Protein AF-A0A6B2LFD8-F1 (afdb_monomer_lite)

pLDDT: mean 78.81, std 11.8, range [39.56, 94.75]

Radius of gyration: 28.46 Å; chains: 1; bounding box: 67×48×78 Å

Structure (mmCIF, N/CA/C/O backbone):
data_AF-A0A6B2LFD8-F1
#
_entry.id   AF-A0A6B2LFD8-F1
#
loop_
_atom_site.group_PDB
_atom_site.id
_atom_site.type_symbol
_atom_site.label_atom_id
_atom_site.label_alt_id
_atom_site.label_comp_id
_atom_site.label_asym_id
_atom_site.label_entity_id
_atom_site.label_seq_id
_atom_site.pdbx_PDB_ins_code
_atom_site.Cartn_x
_atom_site.Cartn_y
_atom_site.Cartn_z
_atom_site.occupancy
_atom_site.B_iso_or_equiv
_atom_site.auth_seq_id
_atom_site.auth_comp_id
_atom_site.auth_asym_id
_atom_site.auth_atom_id
_atom_site.pdbx_PDB_model_num
ATOM 1 N N . MET A 1 1 ? 11.003 10.847 -9.515 1.00 44.34 1 MET A N 1
ATOM 2 C CA . MET A 1 1 ? 11.549 11.511 -10.718 1.00 44.34 1 MET A CA 1
ATOM 3 C C . MET A 1 1 ? 12.826 10.822 -11.175 1.00 44.34 1 MET A C 1
ATOM 5 O O . MET A 1 1 ? 12.691 9.934 -11.993 1.00 44.34 1 MET A O 1
ATOM 9 N N . ILE A 1 2 ? 14.010 11.080 -10.611 1.00 45.84 2 ILE A N 1
ATOM 10 C CA . ILE A 1 2 ? 15.257 10.478 -11.142 1.00 45.84 2 ILE A CA 1
ATOM 11 C C . ILE A 1 2 ? 15.434 8.991 -10.786 1.00 45.84 2 ILE A C 1
ATOM 13 O O . ILE A 1 2 ? 15.850 8.218 -11.634 1.00 45.84 2 ILE A O 1
ATOM 17 N N . ASN A 1 3 ? 15.006 8.554 -9.596 1.00 42.62 3 ASN A N 1
ATOM 18 C CA . ASN A 1 3 ? 15.101 7.137 -9.206 1.00 42.62 3 ASN A CA 1
ATOM 19 C C . ASN A 1 3 ? 14.230 6.212 -10.087 1.00 42.62 3 ASN A C 1
ATOM 21 O O . ASN A 1 3 ? 14.632 5.122 -10.468 1.00 42.62 3 ASN A O 1
ATOM 25 N N . SER A 1 4 ? 13.052 6.702 -10.474 1.00 47.19 4 SER A N 1
ATOM 26 C CA . SER A 1 4 ? 12.133 6.040 -11.404 1.00 47.19 4 SER A CA 1
ATOM 27 C C . SER A 1 4 ? 12.691 5.932 -12.822 1.00 47.19 4 SER A C 1
ATOM 29 O O . SER A 1 4 ? 12.626 4.871 -13.428 1.00 47.19 4 SER A O 1
ATOM 31 N N . VAL A 1 5 ? 13.262 7.029 -13.334 1.00 49.97 5 VAL A N 1
ATOM 32 C CA . VAL A 1 5 ? 13.941 7.057 -14.639 1.00 49.97 5 VAL A CA 1
ATOM 33 C C . VAL A 1 5 ? 15.160 6.135 -14.619 1.00 49.97 5 VAL A C 1
ATOM 35 O O . VAL A 1 5 ? 15.461 5.485 -15.609 1.00 49.97 5 VAL A O 1
ATOM 38 N N . SER A 1 6 ? 15.822 6.001 -13.471 1.00 47.22 6 SER A N 1
ATOM 39 C CA . SER A 1 6 ? 16.992 5.142 -13.349 1.00 47.22 6 SER A CA 1
ATOM 40 C C . SER A 1 6 ? 16.698 3.653 -13.229 1.00 47.22 6 SER A C 1
ATOM 42 O O . SER A 1 6 ? 17.447 2.866 -13.797 1.00 47.22 6 SER A O 1
ATOM 44 N N . ASN A 1 7 ? 15.615 3.255 -12.555 1.00 49.66 7 ASN A N 1
ATOM 45 C CA . ASN A 1 7 ? 15.128 1.870 -12.606 1.00 49.66 7 ASN A CA 1
ATOM 46 C C . ASN A 1 7 ? 14.714 1.458 -14.028 1.00 49.66 7 ASN A C 1
ATOM 48 O O . ASN A 1 7 ? 14.684 0.275 -14.337 1.00 49.66 7 ASN A O 1
ATOM 52 N N . LEU A 1 8 ? 14.438 2.437 -14.893 1.00 57.78 8 LEU A N 1
ATOM 53 C CA . LEU A 1 8 ? 14.142 2.248 -16.311 1.00 57.78 8 LEU A CA 1
ATOM 54 C C . LEU A 1 8 ? 15.370 2.240 -17.223 1.00 57.78 8 LEU A C 1
ATOM 56 O O . LEU A 1 8 ? 15.345 1.608 -18.274 1.00 57.78 8 LEU A O 1
ATOM 60 N N . LEU A 1 9 ? 16.447 2.920 -16.829 1.00 53.69 9 LEU A N 1
ATOM 61 C CA . LEU A 1 9 ? 17.720 2.913 -17.555 1.00 53.69 9 LEU A CA 1
ATOM 62 C C . L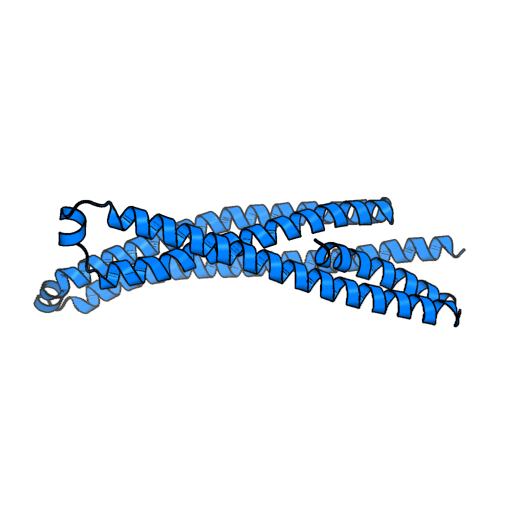EU A 1 9 ? 18.584 1.695 -17.201 1.00 53.69 9 LEU A C 1
ATOM 64 O O . LEU A 1 9 ? 19.347 1.233 -18.044 1.00 53.69 9 LEU A O 1
ATOM 68 N N . LEU A 1 10 ? 18.438 1.156 -15.987 1.00 61.44 10 LEU A N 1
ATOM 69 C CA . LEU A 1 10 ? 19.133 -0.041 -15.502 1.00 61.44 10 LEU A CA 1
ATOM 70 C C . LEU A 1 10 ? 19.054 -1.234 -16.479 1.00 61.44 10 LEU A C 1
ATOM 72 O O . LEU A 1 10 ? 20.113 -1.765 -16.810 1.00 61.44 10 LEU A O 1
ATOM 76 N N . PRO A 1 11 ? 17.876 -1.605 -17.019 1.00 62.94 11 PRO A N 1
ATOM 77 C CA . PRO A 1 11 ? 17.753 -2.689 -17.994 1.00 62.94 11 PRO A CA 1
ATOM 78 C C . PRO A 1 11 ? 18.476 -2.414 -19.318 1.00 62.94 11 PRO A C 1
ATOM 80 O O . PRO A 1 11 ? 19.094 -3.313 -19.878 1.00 62.94 11 PRO A O 1
ATOM 83 N N . ASN A 1 12 ? 18.446 -1.172 -19.814 1.00 61.09 12 ASN A N 1
ATOM 84 C CA . ASN A 1 12 ? 19.076 -0.831 -21.093 1.00 61.09 12 ASN A CA 1
ATOM 85 C C . ASN A 1 12 ? 20.609 -0.849 -20.984 1.00 61.09 12 ASN A C 1
ATOM 87 O O . ASN A 1 12 ? 21.299 -1.378 -21.848 1.00 61.09 12 ASN A O 1
ATOM 91 N N . TYR A 1 13 ? 21.150 -0.341 -19.875 1.00 59.75 13 TYR A N 1
ATOM 92 C CA . TYR A 1 13 ? 22.586 -0.424 -19.614 1.00 59.75 13 TYR A CA 1
ATOM 93 C C . TYR A 1 13 ? 23.048 -1.849 -19.302 1.00 59.75 13 TYR A C 1
ATOM 95 O O . TYR A 1 13 ? 24.141 -2.223 -19.713 1.00 59.75 13 TYR A O 1
ATOM 103 N N . GLN A 1 14 ? 22.227 -2.664 -18.631 1.00 58.28 14 GLN A N 1
ATOM 104 C CA . GLN A 1 14 ? 22.499 -4.097 -18.488 1.00 58.28 14 GLN A CA 1
ATOM 105 C C . GLN A 1 14 ? 22.548 -4.796 -19.851 1.00 58.28 14 GLN A C 1
ATOM 107 O O . GLN A 1 14 ? 23.437 -5.616 -20.050 1.00 58.28 14 GLN A O 1
ATOM 112 N N . GLY A 1 15 ? 21.667 -4.428 -20.790 1.00 57.28 15 GLY A N 1
ATOM 113 C CA . GLY A 1 15 ? 21.685 -4.920 -22.171 1.00 57.28 15 GLY A CA 1
ATOM 114 C C . GLY A 1 15 ? 22.969 -4.559 -22.922 1.00 57.28 15 GLY A C 1
ATOM 115 O O . GLY A 1 15 ? 23.626 -5.444 -23.456 1.00 57.28 15 GLY A O 1
ATOM 116 N N . VAL A 1 16 ? 23.394 -3.291 -22.872 1.00 62.25 16 VAL A N 1
ATOM 117 C CA . VAL A 1 16 ? 24.643 -2.832 -23.517 1.00 62.25 16 VAL A CA 1
ATOM 118 C C . VAL A 1 16 ? 25.884 -3.490 -22.901 1.00 62.25 16 VAL A C 1
ATOM 120 O O . VAL A 1 16 ? 26.802 -3.867 -23.621 1.00 62.25 16 VAL A O 1
ATOM 123 N N . ILE A 1 17 ? 25.910 -3.685 -21.577 1.00 59.28 17 ILE A N 1
ATOM 124 C CA . ILE A 1 17 ? 27.004 -4.404 -20.904 1.00 59.28 17 ILE A CA 1
ATOM 125 C C . ILE A 1 17 ? 27.010 -5.886 -21.309 1.00 59.28 17 ILE A C 1
ATOM 127 O O . ILE A 1 17 ? 28.085 -6.463 -21.460 1.00 59.28 17 ILE A O 1
ATOM 131 N N . LEU A 1 18 ? 25.838 -6.505 -21.498 1.00 60.84 18 LEU A N 1
ATOM 132 C CA . LEU A 1 18 ? 25.735 -7.885 -21.976 1.00 60.84 18 LEU A CA 1
ATOM 133 C C . LEU A 1 18 ? 26.265 -8.019 -23.410 1.00 60.84 18 LEU A C 1
ATOM 135 O O . LEU A 1 18 ? 27.067 -8.914 -23.671 1.00 60.84 18 LEU A O 1
ATOM 139 N N . ASP A 1 19 ? 25.877 -7.108 -24.304 1.00 61.03 19 ASP A N 1
ATOM 140 C CA . ASP A 1 19 ? 26.354 -7.076 -25.692 1.00 61.03 19 ASP A CA 1
ATOM 141 C C . ASP A 1 19 ? 27.869 -6.857 -25.769 1.00 61.03 19 ASP A C 1
ATOM 143 O O . ASP A 1 19 ? 28.550 -7.503 -26.566 1.00 61.03 19 ASP A O 1
ATOM 147 N N . ASP A 1 20 ? 28.438 -6.017 -24.900 1.00 58.06 20 ASP A N 1
ATOM 148 C CA . ASP A 1 20 ? 29.884 -5.766 -24.888 1.00 58.06 20 ASP A CA 1
ATOM 149 C C . ASP A 1 20 ? 30.689 -6.933 -24.270 1.00 58.06 20 ASP A C 1
ATOM 151 O O . ASP A 1 20 ? 31.841 -7.184 -24.638 1.00 58.06 20 ASP A O 1
ATOM 155 N N . VAL A 1 21 ? 30.067 -7.728 -23.388 1.00 57.38 21 VAL A N 1
ATOM 156 C CA . VAL A 1 21 ? 30.610 -9.021 -22.922 1.00 57.38 21 VAL A CA 1
ATOM 157 C C . VAL A 1 21 ? 30.575 -10.069 -24.039 1.00 57.38 21 VAL A C 1
ATOM 159 O O . VAL A 1 21 ? 31.528 -10.842 -24.178 1.00 57.38 21 VAL A O 1
ATOM 162 N N . ILE A 1 22 ? 29.522 -10.078 -24.861 1.00 58.81 22 ILE A N 1
ATOM 163 C CA . ILE A 1 22 ? 29.388 -10.964 -26.028 1.00 58.81 22 ILE A CA 1
ATOM 164 C C . ILE A 1 22 ? 30.382 -10.562 -27.140 1.00 58.81 22 ILE A C 1
ATOM 166 O O . ILE A 1 22 ? 30.958 -11.440 -27.785 1.00 58.81 22 ILE A O 1
ATOM 170 N N . SER A 1 23 ? 30.676 -9.264 -27.308 1.00 59.00 23 SER A N 1
ATOM 171 C CA . SER A 1 23 ? 31.588 -8.723 -28.339 1.00 59.00 23 SER A CA 1
ATOM 172 C C . SER A 1 23 ? 33.091 -8.918 -28.051 1.00 59.00 23 SER A C 1
ATOM 174 O O . SER A 1 23 ? 33.927 -8.713 -28.936 1.00 59.00 23 SER A O 1
ATOM 176 N N . LYS A 1 24 ? 33.465 -9.354 -26.834 1.00 55.97 24 LYS A N 1
ATOM 177 C CA . LYS A 1 24 ? 34.859 -9.618 -26.403 1.00 55.97 24 LYS A CA 1
ATOM 178 C C . LYS A 1 24 ? 35.813 -8.405 -26.496 1.00 55.97 24 LYS A C 1
ATOM 180 O O . LYS A 1 24 ? 37.030 -8.588 -26.595 1.00 55.97 24 LYS A O 1
ATOM 185 N N . ASN A 1 25 ? 35.317 -7.168 -26.403 1.00 56.22 25 ASN A N 1
ATOM 186 C CA . ASN A 1 25 ? 36.147 -5.958 -26.486 1.00 56.22 25 ASN A CA 1
ATOM 187 C C . ASN A 1 25 ? 36.538 -5.400 -25.093 1.00 56.22 25 ASN A C 1
ATOM 189 O O . ASN A 1 25 ? 35.739 -4.803 -24.380 1.00 56.22 25 ASN A O 1
ATOM 193 N N . SER A 1 26 ? 37.801 -5.567 -24.674 1.00 57.75 26 SER A N 1
ATOM 194 C CA . SER A 1 26 ? 38.248 -5.249 -23.296 1.00 57.75 26 SER A CA 1
ATOM 195 C C . SER A 1 26 ? 38.352 -3.751 -22.951 1.00 57.75 26 SER A C 1
ATOM 197 O O . SER A 1 26 ? 38.480 -3.404 -21.772 1.00 57.75 26 SER A O 1
ATOM 199 N N . SER A 1 27 ? 38.346 -2.854 -23.943 1.00 61.56 27 SER A N 1
ATOM 200 C CA . SER A 1 27 ? 38.460 -1.399 -23.735 1.00 61.56 27 SER A CA 1
ATOM 201 C C . SER A 1 27 ? 37.103 -0.685 -23.654 1.00 61.56 27 SER A C 1
ATOM 203 O O . SER A 1 27 ? 37.002 0.303 -22.925 1.00 61.56 27 SER A O 1
ATOM 205 N N . GLY A 1 28 ? 36.066 -1.203 -24.329 1.00 63.62 28 GLY A N 1
ATOM 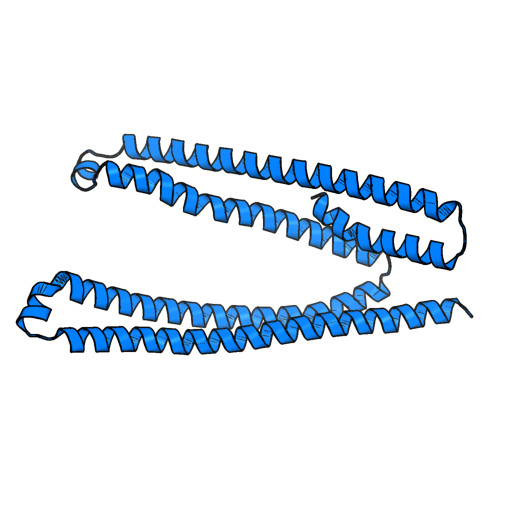206 C CA . GLY A 1 28 ? 34.673 -0.738 -24.222 1.00 63.62 28 GLY A CA 1
ATOM 207 C C . GLY A 1 28 ? 34.081 -1.041 -22.847 1.00 63.62 28 GLY A C 1
ATOM 208 O O . GLY A 1 28 ? 33.684 -0.127 -22.124 1.00 63.62 28 GLY A O 1
ATOM 209 N N . PHE A 1 29 ? 34.241 -2.286 -22.402 1.00 64.06 29 PHE A N 1
ATOM 210 C CA . PHE A 1 29 ? 33.687 -2.792 -21.148 1.00 64.06 29 PHE A CA 1
ATOM 211 C C . PHE A 1 29 ? 34.083 -1.967 -19.913 1.00 64.06 29 PHE A C 1
ATOM 213 O O . PHE A 1 29 ? 33.255 -1.646 -19.061 1.00 64.06 29 PHE A O 1
ATOM 220 N N . LYS A 1 30 ? 35.361 -1.565 -19.813 1.00 68.75 30 LYS A N 1
ATOM 221 C CA . LYS A 1 30 ? 35.846 -0.745 -18.686 1.00 68.75 30 LYS A CA 1
ATOM 222 C C . LYS A 1 30 ? 35.259 0.666 -18.694 1.00 68.75 30 LYS A C 1
ATOM 224 O O . LYS A 1 30 ? 35.019 1.215 -17.621 1.00 68.75 30 LYS A O 1
ATOM 229 N N . ARG A 1 31 ? 35.047 1.257 -19.875 1.00 70.38 31 ARG A N 1
ATOM 230 C CA . ARG A 1 31 ? 34.443 2.588 -20.026 1.00 70.38 31 ARG A CA 1
ATOM 231 C C . ARG A 1 31 ? 32.957 2.542 -19.683 1.00 70.38 31 ARG A C 1
ATOM 233 O O . ARG A 1 31 ? 32.486 3.410 -18.952 1.00 70.38 31 ARG A O 1
ATOM 240 N N . ASP A 1 32 ? 32.261 1.508 -20.133 1.00 67.38 32 ASP A N 1
ATOM 241 C CA . ASP A 1 32 ? 30.817 1.378 -19.950 1.00 67.38 32 ASP A CA 1
ATOM 242 C C . ASP A 1 32 ? 30.458 1.047 -18.495 1.00 67.38 32 ASP A C 1
ATOM 244 O O . ASP A 1 32 ? 29.525 1.631 -17.943 1.00 67.38 32 ASP A O 1
ATOM 248 N N . ILE A 1 33 ? 31.283 0.252 -17.799 1.00 70.94 33 ILE A N 1
ATOM 249 C CA . ILE A 1 33 ? 31.176 0.067 -16.341 1.00 70.94 33 ILE A CA 1
ATOM 250 C C . ILE A 1 33 ? 31.418 1.376 -15.579 1.00 70.94 33 ILE A C 1
ATOM 252 O O . ILE A 1 33 ? 30.701 1.673 -14.624 1.00 70.94 33 ILE A O 1
ATOM 256 N N . LEU A 1 34 ? 32.407 2.181 -15.980 1.00 73.75 34 LEU A N 1
ATOM 257 C CA . LEU A 1 34 ? 32.692 3.468 -15.332 1.00 73.75 34 LEU A CA 1
ATOM 258 C C . LEU A 1 34 ? 31.529 4.456 -15.493 1.00 73.75 34 LEU A C 1
ATOM 260 O O . LEU A 1 34 ? 31.160 5.135 -14.532 1.00 73.75 34 LEU A O 1
ATOM 264 N N . ILE A 1 35 ? 30.913 4.493 -16.678 1.00 74.19 35 ILE A N 1
ATOM 265 C CA . ILE A 1 35 ? 29.703 5.280 -16.945 1.00 74.19 35 ILE A CA 1
ATOM 266 C C . ILE A 1 35 ? 28.531 4.757 -16.106 1.00 74.19 35 ILE A C 1
ATOM 268 O O . ILE A 1 35 ? 27.816 5.555 -15.502 1.00 74.19 35 ILE A O 1
ATOM 272 N N . PHE A 1 36 ? 28.365 3.438 -15.997 1.00 68.75 36 PHE A N 1
ATOM 273 C CA . PHE A 1 36 ? 27.301 2.819 -15.205 1.00 68.75 36 PHE A CA 1
ATOM 274 C C . PHE A 1 36 ? 27.421 3.119 -13.706 1.00 68.75 36 PHE A C 1
ATOM 276 O O . PHE A 1 36 ? 26.428 3.454 -13.054 1.00 68.75 36 PHE A O 1
ATOM 283 N N . ILE A 1 37 ? 28.636 3.065 -13.155 1.00 75.69 37 ILE A N 1
ATOM 284 C CA . ILE A 1 37 ? 28.908 3.443 -11.761 1.00 75.69 37 ILE A CA 1
ATOM 285 C C . ILE A 1 37 ? 28.617 4.935 -11.556 1.00 75.69 37 ILE A C 1
ATOM 287 O O . ILE A 1 37 ? 27.923 5.294 -10.605 1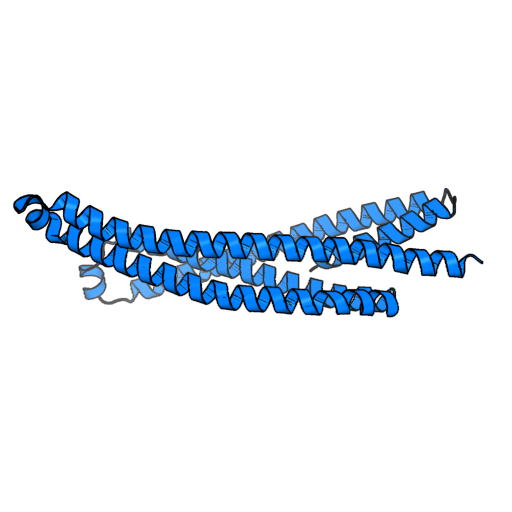.00 75.69 37 ILE A O 1
ATOM 291 N N . GLY A 1 38 ? 29.085 5.803 -12.461 1.00 76.44 38 GLY A N 1
ATOM 292 C CA . GLY A 1 38 ? 28.825 7.245 -12.395 1.00 76.44 38 GLY A CA 1
ATOM 293 C C . GLY A 1 38 ? 27.332 7.583 -12.442 1.00 76.44 38 GLY A C 1
ATOM 294 O O . GLY A 1 38 ? 26.846 8.375 -11.632 1.00 76.44 38 GLY A O 1
ATOM 295 N N . LEU A 1 39 ? 26.585 6.926 -13.331 1.00 71.12 39 LEU A N 1
ATOM 296 C CA . LEU A 1 39 ? 25.135 7.064 -13.445 1.00 71.12 39 LEU A CA 1
ATOM 297 C C . LEU A 1 39 ? 24.426 6.571 -12.174 1.00 71.12 39 LEU A C 1
ATOM 299 O O . LEU A 1 39 ? 23.573 7.273 -11.639 1.00 71.12 39 LEU A O 1
ATOM 303 N N . SER A 1 40 ? 24.819 5.408 -11.647 1.00 65.88 40 SER A N 1
ATOM 304 C CA . SER A 1 40 ? 24.241 4.823 -10.427 1.00 65.88 40 SER A CA 1
ATOM 305 C C . SER A 1 40 ? 24.431 5.729 -9.207 1.00 65.88 40 SER A C 1
ATOM 307 O O . SER A 1 40 ? 23.500 5.942 -8.428 1.00 65.88 40 SER A O 1
ATOM 309 N N . VAL A 1 41 ? 25.617 6.327 -9.063 1.00 75.81 41 VAL A N 1
ATOM 310 C CA . VAL A 1 41 ? 25.910 7.290 -7.990 1.00 75.81 41 VAL A CA 1
ATOM 311 C C . VAL A 1 41 ? 25.095 8.571 -8.164 1.00 75.81 41 VAL A C 1
ATOM 313 O O . VAL A 1 41 ? 24.490 9.045 -7.200 1.00 75.81 41 VAL A O 1
ATOM 316 N N . ALA A 1 42 ? 25.020 9.116 -9.382 1.00 72.19 42 ALA A N 1
ATOM 317 C CA . ALA A 1 42 ? 24.205 10.296 -9.666 1.00 72.19 42 ALA A CA 1
ATOM 318 C C . ALA A 1 42 ? 22.733 10.043 -9.311 1.00 72.19 42 ALA A C 1
ATOM 320 O O . ALA A 1 42 ? 22.085 10.861 -8.659 1.00 72.19 42 ALA A O 1
ATOM 321 N N . VAL A 1 43 ? 22.215 8.874 -9.661 1.00 68.00 43 VAL A N 1
ATOM 322 C CA . VAL A 1 43 ? 20.837 8.473 -9.376 1.00 68.00 43 VAL A CA 1
ATOM 323 C C . VAL A 1 43 ? 20.590 8.348 -7.884 1.00 68.00 43 VAL A C 1
ATOM 325 O O . VAL A 1 43 ? 19.579 8.863 -7.402 1.00 68.00 43 VAL A O 1
ATOM 328 N N . GLY A 1 44 ? 21.503 7.712 -7.148 1.00 67.94 44 GLY A N 1
ATOM 329 C CA . GLY A 1 44 ? 21.424 7.625 -5.691 1.00 67.94 44 GLY A CA 1
ATOM 330 C C . GLY A 1 44 ? 21.371 9.011 -5.046 1.00 67.94 44 GLY A C 1
ATOM 331 O O . GLY A 1 44 ? 20.503 9.277 -4.211 1.00 67.94 44 GLY A O 1
ATOM 332 N N . LEU A 1 45 ? 22.222 9.934 -5.502 1.00 74.12 45 LEU A N 1
ATOM 333 C CA . LEU A 1 45 ? 22.266 11.317 -5.018 1.00 74.12 45 LEU A CA 1
ATOM 334 C C . LEU A 1 45 ? 20.973 12.079 -5.319 1.00 74.12 45 LEU A C 1
ATOM 336 O O . LEU A 1 45 ? 20.345 12.628 -4.414 1.00 74.12 45 LEU A O 1
ATOM 340 N N . PHE A 1 46 ? 20.524 12.080 -6.571 1.00 72.81 46 PHE A N 1
ATOM 341 C CA . PHE A 1 46 ? 19.288 12.754 -6.968 1.00 72.81 46 PHE A CA 1
ATOM 342 C C . PHE A 1 46 ? 18.041 12.120 -6.335 1.00 72.81 46 PHE A C 1
ATOM 344 O O . PHE A 1 46 ? 17.086 12.820 -5.983 1.00 72.81 46 PHE A O 1
ATOM 351 N N . GLY A 1 47 ? 18.036 10.798 -6.162 1.00 69.75 47 GLY A N 1
ATOM 352 C CA . GLY A 1 47 ? 17.008 10.059 -5.436 1.00 69.75 47 GLY A CA 1
ATOM 353 C C . GLY A 1 47 ? 16.934 10.481 -3.970 1.00 69.75 47 GLY A C 1
ATOM 354 O O . GLY A 1 47 ? 15.835 10.742 -3.469 1.00 69.75 47 GLY A O 1
ATOM 355 N N . GLY A 1 48 ? 18.092 10.619 -3.321 1.00 71.19 48 GLY A N 1
ATOM 356 C CA . GLY A 1 48 ? 18.235 11.136 -1.962 1.00 71.19 48 GLY A CA 1
ATOM 357 C C . GLY A 1 48 ? 17.736 12.574 -1.830 1.00 71.19 48 GLY A C 1
ATOM 358 O O . GLY A 1 48 ? 16.853 12.839 -1.016 1.00 71.19 48 GLY A O 1
ATOM 359 N N . ILE A 1 49 ? 18.208 13.485 -2.688 1.00 75.12 49 ILE A N 1
ATOM 360 C CA . ILE A 1 49 ? 17.792 14.900 -2.702 1.00 75.12 49 ILE A CA 1
ATOM 361 C C . ILE A 1 49 ? 16.276 15.022 -2.880 1.00 75.12 49 ILE A C 1
ATOM 363 O O . ILE A 1 49 ? 15.621 15.777 -2.163 1.00 75.12 49 ILE A O 1
ATOM 367 N N . ARG A 1 50 ? 15.684 14.230 -3.780 1.00 70.12 50 ARG A N 1
ATOM 368 C CA . ARG A 1 50 ? 14.228 14.185 -3.959 1.00 70.12 50 ARG A CA 1
ATOM 369 C C . ARG A 1 50 ? 13.518 13.766 -2.675 1.00 70.12 50 ARG A C 1
ATOM 371 O O . ARG A 1 50 ? 12.576 14.439 -2.264 1.00 70.12 50 ARG A O 1
ATOM 378 N N . ASN A 1 51 ? 13.933 12.657 -2.061 1.00 71.50 51 ASN A N 1
ATOM 379 C CA . ASN A 1 51 ? 13.316 12.172 -0.825 1.00 71.50 51 ASN A CA 1
ATOM 380 C C . ASN A 1 51 ? 13.406 13.217 0.293 1.00 71.50 51 ASN A C 1
ATOM 382 O O . ASN A 1 51 ? 12.432 13.407 1.021 1.00 71.50 51 ASN A O 1
ATOM 386 N N . LEU A 1 52 ? 14.525 13.940 0.379 1.00 74.50 52 LEU A N 1
ATOM 387 C CA . LEU A 1 52 ? 14.705 15.048 1.313 1.00 74.50 52 LEU A CA 1
ATOM 388 C C . LEU A 1 52 ? 13.755 16.212 1.011 1.00 74.50 52 LEU A C 1
ATOM 390 O O . LEU A 1 52 ? 13.059 16.666 1.916 1.00 74.50 52 LEU A O 1
ATOM 394 N N . CYS A 1 53 ? 13.657 16.662 -0.243 1.00 76.12 53 CYS A N 1
ATOM 395 C CA . CYS A 1 53 ? 12.740 17.737 -0.635 1.00 76.12 53 CYS A CA 1
ATOM 396 C C . CYS A 1 53 ? 11.276 17.395 -0.334 1.00 76.12 53 CYS A C 1
ATOM 398 O O . CYS A 1 53 ? 10.562 18.231 0.218 1.00 76.12 53 CYS A O 1
ATOM 400 N N . PHE A 1 54 ? 10.830 16.175 -0.647 1.00 72.56 54 PHE A N 1
ATOM 401 C CA . PHE A 1 54 ? 9.461 15.740 -0.349 1.00 72.56 54 PHE A CA 1
ATOM 402 C C . PHE A 1 54 ? 9.206 15.608 1.154 1.00 72.56 54 PHE A C 1
ATOM 404 O O . PHE A 1 54 ? 8.133 15.995 1.615 1.00 72.56 54 PHE A O 1
ATOM 411 N N . ASN A 1 55 ? 10.183 15.122 1.926 1.00 75.19 55 ASN A N 1
ATOM 412 C CA . ASN A 1 55 ? 10.086 15.094 3.386 1.00 75.19 55 ASN A CA 1
ATOM 413 C C . ASN A 1 55 ? 9.987 16.507 3.972 1.00 75.19 55 ASN A C 1
ATOM 415 O O . ASN A 1 55 ? 9.123 16.766 4.807 1.00 75.19 55 ASN A O 1
ATOM 419 N N . LEU A 1 56 ? 10.817 17.445 3.506 1.00 79.50 56 LEU A N 1
ATOM 420 C CA . LEU A 1 56 ? 10.748 18.843 3.939 1.00 79.50 56 LEU A CA 1
ATOM 421 C C . LEU A 1 56 ? 9.413 19.497 3.571 1.00 79.50 56 LEU A C 1
ATOM 423 O O . LEU A 1 56 ? 8.840 20.213 4.391 1.00 79.50 56 LEU A O 1
ATOM 427 N N . ALA A 1 57 ? 8.927 19.273 2.349 1.00 78.44 57 ALA A N 1
ATOM 428 C CA . ALA A 1 57 ? 7.662 19.830 1.885 1.00 78.44 57 ALA A CA 1
ATOM 429 C C . ALA A 1 57 ? 6.491 19.354 2.752 1.00 78.44 57 ALA A C 1
ATOM 431 O O . ALA A 1 57 ? 5.655 20.167 3.145 1.00 78.44 57 ALA A O 1
ATOM 432 N N . GLY A 1 58 ? 6.461 18.074 3.119 1.00 73.75 58 GLY A N 1
ATOM 433 C CA . GLY A 1 58 ? 5.405 17.576 3.989 1.00 73.75 58 GLY A CA 1
ATOM 434 C C . GLY A 1 58 ? 5.519 18.022 5.432 1.00 73.75 58 GLY A C 1
ATOM 435 O O . GLY A 1 58 ? 4.513 18.435 5.991 1.00 73.75 58 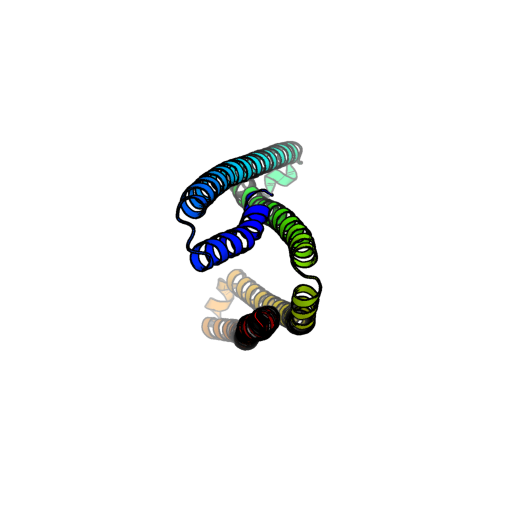GLY A O 1
ATOM 436 N N . ARG A 1 59 ? 6.729 18.104 6.000 1.00 78.44 59 ARG A N 1
ATOM 437 C CA . ARG A 1 59 ? 6.918 18.721 7.327 1.00 78.44 59 ARG A CA 1
ATOM 438 C C . ARG A 1 59 ? 6.437 20.174 7.358 1.00 78.44 59 ARG A C 1
ATOM 440 O O . ARG A 1 59 ? 5.856 20.623 8.343 1.00 78.44 59 ARG A O 1
ATOM 447 N N . ARG A 1 60 ? 6.635 20.930 6.270 1.00 81.62 60 ARG A N 1
ATOM 448 C CA . ARG A 1 60 ? 6.075 22.289 6.138 1.00 81.62 60 ARG A CA 1
ATOM 449 C C . ARG A 1 60 ? 4.550 22.278 6.078 1.00 81.62 60 ARG A C 1
ATOM 451 O O . ARG A 1 60 ? 3.921 23.131 6.698 1.00 81.62 60 ARG A O 1
ATOM 458 N N . MET A 1 61 ? 3.970 21.339 5.338 1.00 78.62 61 MET A N 1
ATOM 459 C CA . MET A 1 61 ? 2.522 21.198 5.206 1.00 78.62 61 MET A CA 1
ATOM 460 C C . MET A 1 61 ? 1.875 20.809 6.542 1.00 78.62 61 MET A C 1
ATOM 462 O O . MET A 1 61 ? 0.895 21.431 6.945 1.00 78.62 61 MET A O 1
ATOM 466 N N . GLU A 1 62 ? 2.487 19.879 7.275 1.00 79.12 62 GLU A N 1
ATOM 467 C CA . GLU A 1 62 ? 2.101 19.484 8.631 1.00 79.12 62 GLU A CA 1
ATOM 468 C C . GLU A 1 62 ? 2.094 20.679 9.586 1.00 79.12 62 GLU A C 1
ATOM 470 O O . GLU A 1 62 ? 1.081 20.971 10.224 1.00 79.12 62 GLU A O 1
ATOM 475 N N . ASN A 1 63 ? 3.184 21.450 9.608 1.00 81.75 63 ASN A N 1
ATOM 476 C CA . ASN A 1 63 ? 3.278 22.628 10.464 1.00 81.75 63 ASN A CA 1
ATOM 477 C C . ASN A 1 63 ? 2.243 23.710 10.095 1.00 81.75 63 ASN A C 1
ATOM 479 O O . ASN A 1 63 ? 1.650 24.346 10.971 1.00 81.75 63 ASN A O 1
ATOM 483 N N . ALA A 1 64 ? 1.981 23.909 8.799 1.00 84.62 64 ALA A N 1
ATOM 484 C CA . ALA A 1 64 ? 0.983 24.867 8.328 1.00 84.62 64 ALA A CA 1
ATOM 485 C C . ALA A 1 64 ? -0.442 24.480 8.755 1.00 84.62 64 ALA A C 1
ATOM 487 O O . ALA A 1 64 ? -1.212 25.348 9.174 1.00 84.62 64 ALA A O 1
ATOM 488 N N . VAL A 1 65 ? -0.792 23.191 8.682 1.00 84.06 65 VAL A N 1
ATOM 489 C CA . VAL A 1 65 ? -2.096 22.691 9.142 1.00 84.06 65 VAL A CA 1
ATOM 490 C C . VAL A 1 65 ? -2.210 22.805 10.659 1.00 84.06 65 VAL A C 1
ATOM 492 O O . VAL A 1 65 ? -3.199 23.357 11.137 1.00 84.06 65 VAL A O 1
ATOM 495 N N . ARG A 1 66 ? -1.181 22.395 11.415 1.00 84.12 66 ARG A N 1
ATOM 496 C CA . ARG A 1 66 ? -1.163 22.503 12.884 1.00 84.12 66 ARG A CA 1
ATOM 497 C C . ARG A 1 66 ? -1.355 23.944 13.356 1.00 84.12 66 ARG A C 1
ATOM 499 O O . ARG A 1 66 ? -2.152 24.200 14.254 1.00 84.12 66 ARG A O 1
ATOM 506 N N . THR A 1 67 ? -0.687 24.896 12.706 1.00 85.81 67 THR A N 1
ATOM 507 C CA . THR A 1 67 ? -0.797 26.326 13.040 1.00 85.81 67 THR A CA 1
ATOM 508 C C . THR A 1 67 ? -2.188 26.883 12.721 1.00 85.81 67 THR A C 1
ATOM 510 O O . THR A 1 67 ? -2.752 27.635 13.518 1.00 85.81 67 THR A O 1
ATOM 513 N N . LYS A 1 68 ? -2.779 26.506 11.577 1.00 87.12 68 LYS A N 1
ATOM 514 C CA . LYS A 1 68 ? -4.148 26.915 11.218 1.00 87.12 68 LYS A CA 1
ATOM 515 C C . LYS A 1 68 ? -5.193 26.319 12.160 1.00 87.12 68 LYS A C 1
ATOM 517 O O . LYS A 1 68 ? -6.081 27.049 12.588 1.00 87.12 68 LYS A O 1
ATOM 522 N N . LEU A 1 69 ? -5.071 25.036 12.505 1.00 85.00 69 LEU A N 1
ATOM 523 C CA . LEU A 1 69 ? -5.963 24.374 13.460 1.00 85.00 69 LEU A CA 1
ATOM 524 C C . LEU A 1 69 ? -5.879 25.022 14.839 1.00 85.00 69 LEU A C 1
ATOM 526 O O . LEU A 1 69 ? -6.911 25.364 15.405 1.00 85.00 69 LEU A O 1
ATOM 530 N N . PHE A 1 70 ? -4.667 25.271 15.341 1.00 86.38 70 PHE A N 1
ATOM 531 C CA . PHE A 1 70 ? -4.476 25.954 16.619 1.00 86.38 70 PHE A CA 1
ATOM 532 C C . PHE A 1 70 ? -5.124 27.343 16.628 1.00 86.38 70 PHE A C 1
ATOM 534 O O . PHE A 1 70 ? -5.848 27.685 17.560 1.00 86.38 70 PHE A O 1
ATOM 541 N N . ARG A 1 71 ? -4.947 28.121 15.551 1.00 89.50 71 ARG A N 1
ATOM 542 C CA . ARG A 1 71 ? -5.622 29.416 15.395 1.00 89.50 71 ARG A CA 1
ATOM 543 C C . ARG A 1 71 ? -7.146 29.281 15.409 1.00 89.50 71 ARG A C 1
ATOM 545 O O . ARG A 1 71 ? -7.803 30.119 16.011 1.00 89.50 71 ARG A O 1
ATOM 552 N N . SER A 1 72 ? -7.700 28.267 14.748 1.00 86.62 72 SER A N 1
ATOM 553 C CA . SER A 1 72 ? -9.149 28.035 14.725 1.00 86.62 72 SER A CA 1
ATOM 554 C C . SER A 1 72 ? -9.694 27.679 16.108 1.00 86.62 72 SER A C 1
ATOM 556 O O . SER A 1 72 ? -10.712 28.232 16.505 1.00 86.62 72 SER A O 1
ATOM 558 N N . ILE A 1 73 ? -8.986 26.831 16.863 1.00 86.69 73 ILE A N 1
ATOM 559 C CA . ILE A 1 73 ? -9.362 26.453 18.235 1.00 86.69 73 ILE A CA 1
ATOM 560 C C . ILE A 1 73 ? -9.398 27.687 19.147 1.00 86.69 73 ILE A C 1
ATOM 562 O O . ILE A 1 73 ? -10.324 27.832 19.935 1.00 86.69 73 ILE A O 1
ATOM 566 N N . LEU A 1 74 ? -8.436 28.607 19.012 1.00 86.12 74 LEU A N 1
ATOM 567 C CA . LEU A 1 74 ? -8.382 29.831 19.823 1.00 86.12 74 LEU A CA 1
ATOM 568 C C . LEU A 1 74 ? -9.561 30.794 19.605 1.00 86.12 74 LEU A C 1
ATOM 570 O O . LEU A 1 74 ? -9.819 31.621 20.472 1.00 86.12 74 LEU A O 1
ATOM 574 N N . ILE A 1 75 ? -10.236 30.733 18.454 1.00 91.69 75 ILE A N 1
ATOM 575 C CA . ILE A 1 75 ? -11.351 31.635 18.104 1.00 91.69 75 ILE A CA 1
ATOM 576 C C . ILE A 1 75 ? -12.708 31.011 18.493 1.00 91.69 75 ILE A C 1
ATOM 578 O O . ILE A 1 75 ? -13.750 31.634 18.321 1.00 91.69 75 ILE A O 1
ATOM 582 N N . GLN A 1 76 ? -12.716 29.782 19.015 1.00 88.00 76 GLN A N 1
ATOM 583 C CA . GLN A 1 76 ? -13.943 29.053 19.316 1.00 88.00 76 GLN A CA 1
ATOM 584 C C . GLN A 1 76 ? -14.621 29.541 20.610 1.00 88.00 76 GLN A C 1
ATOM 586 O O . GLN A 1 76 ? -13.956 30.012 21.531 1.00 88.00 76 GLN A O 1
ATOM 591 N N . ASP A 1 77 ? -15.950 29.415 20.684 1.00 87.62 77 ASP A N 1
ATOM 592 C CA . ASP A 1 77 ? -16.750 29.909 21.811 1.00 87.62 77 ASP A CA 1
ATOM 593 C C . ASP A 1 77 ? -16.420 29.222 23.145 1.00 87.62 77 ASP A C 1
ATOM 595 O O . ASP A 1 77 ? -16.064 28.047 23.194 1.00 87.62 77 ASP A O 1
ATOM 599 N N . MET A 1 78 ? -16.630 29.927 24.261 1.00 80.75 78 MET A N 1
ATOM 600 C CA . MET A 1 78 ? -16.362 29.402 25.611 1.00 80.75 78 MET A CA 1
ATOM 601 C C . MET A 1 78 ? -17.184 28.139 25.934 1.00 80.75 78 MET A C 1
ATOM 603 O O . MET A 1 78 ? -16.671 27.221 26.565 1.00 80.75 78 MET A O 1
ATOM 607 N N . ALA A 1 79 ? -18.393 28.022 25.371 1.00 84.56 79 ALA A N 1
ATOM 608 C CA . ALA A 1 79 ? -19.227 26.821 25.470 1.00 84.56 79 ALA A CA 1
ATOM 609 C C . ALA A 1 79 ? -18.576 25.562 24.855 1.00 84.56 79 ALA A C 1
ATOM 611 O O . ALA A 1 79 ? -18.889 24.444 25.258 1.00 84.56 79 ALA A O 1
ATOM 612 N N . PHE A 1 80 ? -17.661 25.718 23.891 1.00 82.06 80 PHE A N 1
ATOM 613 C CA . PHE A 1 80 ? -16.870 24.606 23.358 1.00 82.06 80 PHE A CA 1
ATOM 614 C C . PHE A 1 80 ? -15.798 24.147 24.353 1.00 82.06 80 PHE A C 1
ATOM 616 O O . PHE A 1 80 ? -15.518 22.955 24.437 1.00 82.06 80 PHE A O 1
ATOM 623 N N . PHE A 1 81 ? -15.223 25.065 25.130 1.00 82.06 81 PHE A N 1
ATOM 624 C CA . PHE A 1 81 ? -14.220 24.738 26.144 1.00 82.06 81 PHE A CA 1
ATOM 625 C C . PHE A 1 81 ? -14.832 24.136 27.416 1.00 82.06 81 PHE A C 1
ATOM 627 O O . PHE A 1 81 ? -14.178 23.322 28.062 1.00 82.06 81 PHE A O 1
ATOM 634 N N . ASP A 1 82 ? -16.094 24.440 27.729 1.00 81.88 82 ASP A N 1
ATOM 635 C CA . ASP A 1 82 ? -16.798 23.857 28.884 1.00 81.88 82 ASP A CA 1
ATOM 636 C C . ASP A 1 82 ? -17.016 22.335 28.759 1.00 81.88 82 ASP A C 1
ATOM 638 O O . ASP A 1 82 ? -17.157 21.638 29.765 1.00 81.88 82 ASP A O 1
ATOM 642 N N . GLY A 1 83 ? -17.026 21.797 27.533 1.00 78.12 83 GLY A N 1
ATOM 643 C CA . GLY A 1 83 ? -17.252 20.374 27.258 1.00 78.12 83 GLY A CA 1
ATOM 644 C C . GLY A 1 83 ? -15.996 19.540 26.986 1.00 78.12 83 GLY A C 1
ATOM 645 O O . GLY A 1 83 ? -16.112 18.324 26.831 1.00 78.12 83 GLY A O 1
ATOM 646 N N . VAL A 1 84 ? -14.808 20.151 26.879 1.00 78.75 84 VAL A N 1
ATOM 647 C CA . VAL A 1 84 ? -13.609 19.477 26.348 1.00 78.75 84 VAL A CA 1
ATOM 648 C C . VAL A 1 84 ? -12.378 19.789 27.195 1.00 78.75 84 VAL A C 1
ATOM 650 O O . VAL A 1 84 ? -12.047 20.942 27.451 1.00 78.75 84 VAL A O 1
ATOM 653 N N . ASN A 1 85 ? -11.654 18.751 27.612 1.00 83.25 85 ASN A N 1
ATOM 654 C CA . ASN A 1 85 ? -10.460 18.912 28.437 1.00 83.25 85 ASN A CA 1
ATOM 655 C C . ASN A 1 85 ? -9.278 19.440 27.597 1.00 83.25 85 ASN A C 1
ATOM 657 O O . ASN A 1 85 ? -8.974 18.901 26.531 1.00 83.25 85 ASN A O 1
ATOM 661 N N . SER A 1 86 ? -8.560 20.454 28.087 1.00 79.00 86 SER A N 1
ATOM 662 C CA . SER A 1 86 ? -7.428 21.084 27.383 1.00 79.00 86 SER A CA 1
ATOM 663 C C . SER A 1 86 ? -6.305 20.098 27.024 1.00 79.00 86 SER A C 1
ATOM 665 O O . SER A 1 86 ? -5.631 20.255 26.001 1.00 79.00 86 SER A O 1
ATOM 667 N N . GLY A 1 87 ? -6.114 19.054 27.841 1.00 79.56 87 GLY A N 1
ATOM 668 C CA . GLY A 1 87 ? -5.162 17.973 27.560 1.00 79.56 87 GLY A CA 1
ATOM 669 C C . GLY A 1 87 ? -5.571 17.106 26.364 1.00 79.56 87 GLY A C 1
ATOM 670 O O . GLY A 1 87 ? -4.726 16.774 25.533 1.00 79.56 87 GLY A O 1
ATOM 671 N N . ASP A 1 88 ? -6.868 16.821 26.226 1.00 80.81 88 ASP A N 1
ATOM 672 C CA . ASP A 1 88 ? -7.421 16.057 25.102 1.00 80.81 88 ASP A CA 1
ATOM 673 C C . ASP A 1 88 ? -7.335 16.863 23.798 1.00 80.81 88 ASP A C 1
ATOM 675 O O . ASP A 1 88 ? -6.868 16.362 22.782 1.00 80.81 88 ASP A O 1
ATOM 679 N N . LEU A 1 89 ? -7.644 18.162 23.837 1.00 80.19 89 LEU A N 1
ATOM 680 C CA . LEU A 1 89 ? -7.446 19.073 22.699 1.00 80.19 89 LEU A CA 1
ATOM 681 C C . LEU A 1 89 ? -5.992 19.103 22.208 1.00 80.19 89 LEU A C 1
ATOM 683 O O . LEU A 1 89 ? -5.748 19.115 21.002 1.00 80.19 89 LEU A O 1
ATOM 687 N N . THR A 1 90 ? -5.025 19.087 23.128 1.00 80.25 90 THR A N 1
ATOM 688 C CA . THR A 1 90 ? -3.595 19.122 22.785 1.00 80.25 90 THR A CA 1
ATOM 689 C C . THR A 1 90 ? -3.125 17.805 22.168 1.00 80.25 90 THR A C 1
ATOM 691 O O . THR A 1 90 ? -2.434 17.830 21.145 1.00 80.25 90 THR A O 1
ATOM 694 N N . SER A 1 91 ? -3.531 16.662 22.736 1.00 81.88 91 SER A N 1
ATOM 695 C CA . SER A 1 91 ? -3.253 15.342 22.148 1.00 81.88 91 SER A CA 1
ATOM 696 C C . SER A 1 91 ? -3.934 15.207 20.792 1.00 81.88 91 SER A C 1
ATOM 698 O O . SER A 1 91 ? -3.268 14.912 19.806 1.00 81.88 91 SER A O 1
ATOM 700 N N . ARG A 1 92 ? -5.214 15.572 20.666 1.00 77.81 92 ARG A N 1
ATOM 701 C CA . ARG A 1 92 ? -5.930 15.519 19.386 1.00 77.81 92 ARG A CA 1
ATOM 702 C C . ARG A 1 92 ? -5.308 16.426 18.329 1.00 77.81 92 ARG A C 1
ATOM 704 O O . ARG A 1 92 ? -5.270 16.031 17.168 1.00 77.81 92 ARG A O 1
ATOM 711 N N . LEU A 1 93 ? -4.806 17.602 18.706 1.00 79.62 93 LEU A N 1
ATOM 712 C CA . LEU A 1 93 ? -4.116 18.512 17.793 1.00 79.62 93 LEU A CA 1
ATOM 713 C C . LEU A 1 93 ? -2.766 17.958 17.322 1.00 79.62 93 LEU A C 1
ATOM 715 O O . LEU A 1 93 ? -2.381 18.227 16.187 1.00 79.62 93 LEU A O 1
ATOM 719 N N . SER A 1 94 ? -2.035 17.222 18.161 1.00 77.75 94 SER A N 1
ATOM 720 C CA . SER A 1 94 ? -0.751 16.633 17.766 1.00 77.75 94 SER A CA 1
ATOM 721 C C . SER A 1 94 ? -0.957 15.313 17.014 1.00 77.75 94 SER A C 1
ATOM 723 O O . SER A 1 94 ? -0.506 15.184 15.881 1.00 77.75 94 SER A O 1
ATOM 725 N N . ASP A 1 95 ? -1.717 14.382 17.587 1.00 77.38 95 ASP A N 1
ATOM 726 C CA . ASP A 1 95 ? -1.837 13.007 17.102 1.00 77.38 95 ASP A CA 1
ATOM 727 C C . ASP A 1 95 ? -2.736 12.896 15.864 1.00 77.38 95 ASP A C 1
ATOM 729 O O . ASP A 1 95 ? -2.340 12.280 14.875 1.00 77.38 95 ASP A O 1
ATOM 733 N N . ASN A 1 96 ? -3.909 13.548 15.838 1.00 72.94 96 ASN A N 1
ATOM 734 C CA . ASN A 1 96 ? -4.791 13.458 14.662 1.00 72.94 96 ASN A CA 1
ATOM 735 C C . ASN A 1 96 ? -4.252 14.253 13.467 1.00 72.94 96 ASN A C 1
ATOM 737 O O . ASN A 1 96 ? -4.491 13.876 12.321 1.00 72.94 96 ASN A O 1
ATOM 741 N N . THR A 1 97 ? -3.520 15.345 13.713 1.00 74.25 97 THR A N 1
ATOM 742 C CA . THR A 1 97 ? -2.934 16.145 12.628 1.00 74.25 97 THR A CA 1
ATOM 743 C C . THR A 1 97 ? -1.826 15.368 11.928 1.00 74.25 97 THR A C 1
ATOM 745 O O . THR A 1 97 ? -1.841 15.270 10.701 1.00 74.25 97 THR A O 1
ATOM 748 N N . SER A 1 98 ? -0.902 14.770 12.684 1.00 74.25 98 SER A N 1
ATOM 749 C CA . SER A 1 98 ? 0.168 13.957 12.101 1.00 74.25 98 SER A CA 1
ATOM 750 C C . SER A 1 98 ? -0.395 12.691 11.439 1.00 74.25 98 SER A C 1
ATOM 752 O O . SER A 1 98 ? -0.061 12.418 10.286 1.00 74.25 98 SER A O 1
ATOM 754 N N . ALA A 1 99 ? -1.350 12.001 12.079 1.00 76.12 99 ALA A N 1
ATOM 755 C CA . ALA A 1 99 ? -1.981 10.798 11.525 1.00 76.12 99 ALA A CA 1
ATOM 756 C C . ALA A 1 99 ? -2.757 11.041 10.217 1.00 76.12 99 ALA A C 1
ATOM 758 O O . ALA A 1 99 ? -2.861 10.138 9.391 1.00 76.12 99 ALA A O 1
ATOM 759 N N . MET A 1 100 ? -3.294 12.246 9.993 1.00 75.81 100 MET A N 1
ATOM 760 C CA . MET A 1 100 ? -4.012 12.569 8.753 1.00 75.81 100 MET A CA 1
ATOM 761 C C . MET A 1 100 ? -3.078 13.036 7.626 1.00 75.81 100 MET A C 1
ATOM 763 O O . MET A 1 100 ? -3.367 12.816 6.448 1.00 75.81 100 MET A O 1
ATOM 767 N N . ILE A 1 101 ? -1.962 13.690 7.961 1.00 75.12 101 ILE A N 1
ATOM 768 C CA . ILE A 1 101 ? -1.074 14.330 6.976 1.00 75.12 101 ILE A CA 1
ATOM 769 C C . ILE A 1 101 ? -0.003 13.372 6.460 1.00 75.12 101 ILE A C 1
ATOM 771 O O . ILE A 1 101 ? 0.300 13.391 5.265 1.00 75.12 101 ILE A O 1
ATOM 775 N N . GLU A 1 102 ? 0.539 12.513 7.320 1.00 76.06 102 GLU A N 1
ATOM 776 C CA . GLU A 1 102 ? 1.595 11.567 6.950 1.00 76.06 102 GLU A CA 1
ATOM 777 C C . GLU A 1 102 ? 1.175 10.599 5.817 1.00 76.06 102 GLU A C 1
ATOM 779 O O . GLU A 1 102 ? 1.920 10.476 4.830 1.00 76.06 102 GLU A O 1
ATOM 784 N N . PRO A 1 103 ? -0.032 9.988 5.837 1.00 76.81 103 PRO A N 1
ATOM 785 C CA . PRO A 1 103 ? -0.500 9.136 4.744 1.00 76.81 103 PRO A CA 1
ATOM 786 C C . PRO A 1 103 ? -0.770 9.943 3.472 1.00 76.81 103 PRO A C 1
ATOM 788 O O . PRO A 1 103 ? -0.427 9.522 2.369 1.00 76.81 103 PRO A O 1
ATOM 791 N N . ALA A 1 104 ? -1.355 11.137 3.601 1.00 74.75 104 ALA A N 1
ATOM 792 C CA . ALA A 1 104 ? -1.660 11.986 2.454 1.00 74.75 104 ALA A CA 1
ATOM 793 C C . ALA A 1 104 ? -0.383 12.405 1.709 1.00 74.75 104 ALA A C 1
ATOM 795 O O . ALA A 1 104 ? -0.331 12.354 0.479 1.00 74.75 104 ALA A O 1
ATOM 796 N N . GLN A 1 105 ? 0.672 12.765 2.444 1.00 72.25 105 GLN A N 1
ATOM 797 C CA . GLN A 1 105 ? 1.968 13.133 1.878 1.00 72.25 105 GLN A CA 1
ATOM 798 C C . GLN A 1 105 ? 2.637 11.956 1.158 1.00 72.25 105 GLN A C 1
ATOM 800 O O . GLN A 1 105 ? 3.142 12.111 0.039 1.00 72.25 105 GLN A O 1
ATOM 805 N N . THR A 1 106 ? 2.673 10.788 1.801 1.00 75.56 106 THR A N 1
ATOM 806 C CA . THR A 1 106 ? 3.297 9.586 1.232 1.00 75.56 106 THR A CA 1
ATOM 807 C C . THR A 1 106 ? 2.554 9.116 -0.013 1.00 75.56 106 THR A C 1
ATOM 809 O O . THR A 1 106 ? 3.197 8.835 -1.029 1.00 75.56 106 THR A O 1
ATOM 812 N N . LEU A 1 107 ? 1.220 9.137 0.001 1.00 77.06 107 LEU A N 1
ATOM 813 C CA . LEU A 1 107 ? 0.394 8.836 -1.169 1.00 77.06 107 LEU A CA 1
ATOM 814 C C . LEU A 1 107 ? 0.663 9.811 -2.318 1.00 77.06 107 LEU A C 1
ATOM 816 O O . LEU A 1 107 ? 0.907 9.364 -3.437 1.00 77.06 107 LEU A O 1
ATOM 820 N N . LEU A 1 108 ? 0.703 11.123 -2.061 1.00 75.25 108 LEU A N 1
ATOM 821 C CA . LEU A 1 108 ? 0.937 12.124 -3.109 1.00 75.25 108 LEU A CA 1
ATOM 822 C C . LEU A 1 108 ? 2.300 11.929 -3.792 1.00 75.25 108 LEU A C 1
ATOM 824 O O . LEU A 1 108 ? 2.396 11.930 -5.019 1.00 75.25 108 LEU A O 1
ATOM 828 N N . SER A 1 109 ? 3.352 11.720 -2.995 1.00 74.50 109 SER A N 1
ATOM 829 C CA . SER A 1 109 ? 4.714 11.469 -3.488 1.00 74.50 109 SER A CA 1
ATOM 830 C C . SER A 1 109 ? 4.804 10.176 -4.302 1.00 74.50 109 SER A C 1
ATOM 832 O O . SER A 1 109 ? 5.460 10.128 -5.353 1.00 74.50 109 SER A O 1
ATOM 834 N N . THR A 1 110 ? 4.117 9.133 -3.833 1.00 76.44 110 THR A N 1
ATOM 835 C CA . THR A 1 110 ? 4.080 7.822 -4.484 1.00 76.44 110 THR A CA 1
ATOM 836 C C . THR A 1 110 ? 3.342 7.905 -5.811 1.00 76.44 110 THR A C 1
ATOM 838 O O . THR A 1 110 ? 3.904 7.519 -6.829 1.00 76.44 110 THR A O 1
ATOM 841 N N . VAL A 1 111 ? 2.146 8.497 -5.848 1.00 74.94 111 VAL A N 1
ATOM 842 C CA . VAL A 1 111 ? 1.347 8.648 -7.075 1.00 74.94 111 VAL A CA 1
ATOM 843 C C . VAL A 1 111 ? 2.108 9.434 -8.138 1.00 74.94 111 VAL A C 1
ATOM 845 O O . VAL A 1 111 ? 2.194 8.988 -9.282 1.00 74.94 111 VAL A O 1
ATOM 848 N N . LEU A 1 112 ? 2.721 10.564 -7.767 1.00 72.44 112 LEU A N 1
ATOM 849 C CA . LEU A 1 112 ? 3.500 11.369 -8.710 1.00 72.44 112 LEU A CA 1
ATOM 850 C C . LEU A 1 112 ? 4.694 10.584 -9.268 1.00 72.44 112 LEU A C 1
ATOM 852 O O . LEU A 1 112 ? 4.983 10.635 -10.462 1.00 72.44 112 LEU A O 1
ATOM 856 N N . SER A 1 113 ? 5.395 9.847 -8.404 1.00 72.81 113 SER A N 1
ATOM 857 C CA . SER A 1 113 ? 6.546 9.043 -8.818 1.00 72.81 113 SER A CA 1
ATOM 858 C C . SER A 1 113 ? 6.120 7.888 -9.723 1.00 72.81 113 SER A C 1
ATOM 860 O O . SER A 1 113 ? 6.742 7.681 -10.765 1.00 72.81 113 SER A O 1
ATOM 862 N N . SER A 1 114 ? 5.044 7.181 -9.382 1.00 73.88 114 SER A N 1
ATOM 863 C CA . SER A 1 114 ? 4.504 6.075 -10.173 1.00 73.88 114 SER A CA 1
ATOM 864 C C . SER A 1 114 ? 3.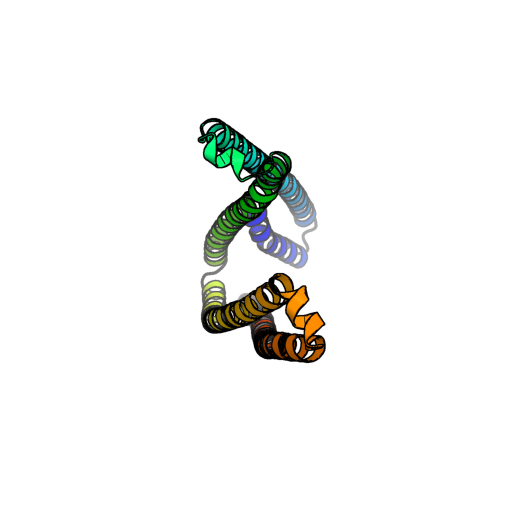994 6.537 -11.536 1.00 73.88 114 SER A C 1
ATOM 866 O O . SER A 1 114 ? 4.319 5.904 -12.533 1.00 73.88 114 SER A O 1
ATOM 868 N N . ALA A 1 115 ? 3.296 7.675 -11.622 1.00 71.88 115 ALA A N 1
ATOM 869 C CA . ALA A 1 115 ? 2.824 8.229 -12.895 1.00 71.88 115 ALA A CA 1
ATOM 870 C C . ALA A 1 115 ? 3.982 8.536 -13.857 1.00 71.88 115 ALA A C 1
ATOM 872 O O . ALA A 1 115 ? 3.931 8.200 -15.037 1.00 71.88 115 ALA A O 1
ATOM 873 N N . ILE A 1 116 ? 5.063 9.122 -13.341 1.00 68.94 116 ILE A N 1
ATOM 874 C CA . ILE A 1 116 ? 6.249 9.450 -14.142 1.00 68.94 116 ILE A CA 1
ATOM 875 C C . ILE A 1 116 ? 7.006 8.186 -14.549 1.00 68.94 116 ILE A C 1
ATOM 877 O O . ILE A 1 116 ? 7.473 8.100 -15.680 1.00 68.94 116 ILE A O 1
ATOM 881 N N . THR A 1 117 ? 7.117 7.206 -13.646 1.00 70.06 117 THR A N 1
ATOM 882 C CA . THR A 1 117 ? 7.722 5.898 -13.959 1.00 70.06 117 THR A CA 1
ATOM 883 C C . THR A 1 117 ? 6.947 5.211 -15.073 1.00 70.06 117 THR A C 1
ATOM 885 O O . THR A 1 117 ? 7.544 4.702 -16.010 1.00 70.06 117 THR A O 1
ATOM 888 N N . LEU A 1 118 ? 5.618 5.246 -14.998 1.00 75.31 118 LEU A N 1
ATOM 889 C CA . LEU A 1 118 ? 4.745 4.650 -15.994 1.00 75.31 118 LEU A CA 1
ATOM 890 C C . LEU A 1 118 ? 4.934 5.329 -17.352 1.00 75.31 118 LEU A C 1
ATOM 892 O O . LEU A 1 118 ? 5.244 4.649 -18.321 1.00 75.31 118 LEU A O 1
ATOM 896 N N . ILE A 1 119 ? 4.840 6.660 -17.423 1.00 75.00 119 ILE A N 1
ATOM 897 C CA . ILE A 1 119 ? 5.010 7.401 -18.686 1.00 75.00 119 ILE A CA 1
ATOM 898 C C . ILE A 1 119 ? 6.413 7.183 -19.264 1.00 75.00 119 ILE A C 1
ATOM 900 O O . ILE A 1 119 ? 6.546 6.844 -20.438 1.00 75.00 119 ILE A O 1
ATOM 904 N N . GLY A 1 120 ? 7.455 7.335 -18.442 1.00 71.75 120 GLY A N 1
ATOM 905 C CA . GLY A 1 120 ? 8.835 7.106 -18.867 1.00 71.75 120 GLY A CA 1
ATOM 906 C C . GLY A 1 120 ? 9.063 5.672 -19.341 1.00 71.75 120 GLY A C 1
ATOM 907 O O . GLY A 1 120 ? 9.776 5.463 -20.317 1.00 71.75 120 GLY A O 1
ATOM 908 N N . GLY A 1 121 ? 8.414 4.699 -18.699 1.00 70.88 121 GLY A N 1
ATOM 909 C CA . GLY A 1 121 ? 8.538 3.290 -19.045 1.00 70.88 121 GLY A CA 1
ATOM 910 C C . GLY A 1 121 ? 7.890 2.940 -20.362 1.00 70.88 121 GLY A C 1
ATOM 911 O O . GLY A 1 121 ? 8.527 2.319 -21.205 1.00 70.88 121 GLY A O 1
ATOM 912 N N . VAL A 1 122 ? 6.669 3.423 -20.588 1.00 77.00 122 VAL A N 1
ATOM 913 C CA . VAL A 1 122 ? 5.981 3.242 -21.869 1.00 77.00 122 VAL A CA 1
ATOM 914 C C . VAL A 1 122 ? 6.789 3.852 -23.015 1.00 77.00 122 VAL A C 1
ATOM 916 O O . VAL A 1 122 ? 6.985 3.196 -24.036 1.00 77.00 122 VAL A O 1
ATOM 919 N N . VAL A 1 123 ? 7.295 5.078 -22.843 1.00 77.12 123 VAL A N 1
ATOM 920 C CA . VAL A 1 123 ? 8.107 5.754 -23.867 1.00 77.12 123 VAL A CA 1
ATOM 921 C C . VAL A 1 123 ? 9.391 4.974 -24.154 1.00 77.12 123 VAL A C 1
ATOM 923 O O . VAL A 1 123 ? 9.735 4.782 -25.318 1.00 77.12 123 VAL A O 1
ATOM 926 N N . MET A 1 124 ? 10.072 4.489 -23.113 1.00 68.06 124 MET A N 1
ATOM 927 C CA . MET A 1 124 ? 11.310 3.725 -23.260 1.00 68.06 124 MET A CA 1
ATOM 928 C C . MET A 1 124 ? 11.086 2.387 -23.969 1.00 68.06 124 MET A C 1
ATOM 930 O O . MET A 1 124 ? 11.818 2.061 -24.898 1.00 68.06 124 MET A O 1
ATOM 934 N N . CYS A 1 125 ? 10.052 1.635 -23.581 1.00 71.44 125 CYS A N 1
ATOM 935 C CA . CYS A 1 125 ? 9.716 0.366 -24.223 1.00 71.44 125 CYS A CA 1
ATOM 936 C C . CYS A 1 125 ? 9.477 0.557 -25.727 1.00 71.44 125 CYS A C 1
ATOM 938 O O . CYS A 1 125 ? 10.086 -0.140 -26.543 1.00 71.44 125 CYS A O 1
ATOM 940 N N . ILE A 1 126 ? 8.658 1.551 -26.096 1.00 76.69 126 ILE A N 1
ATOM 941 C CA . ILE A 1 126 ? 8.347 1.853 -27.501 1.00 76.69 126 ILE A CA 1
ATOM 942 C C . ILE A 1 126 ? 9.611 2.250 -28.277 1.00 76.69 126 ILE A C 1
ATOM 944 O O . ILE A 1 126 ? 9.738 1.881 -29.443 1.00 76.69 126 ILE A O 1
ATOM 948 N N . TYR A 1 127 ? 10.544 2.967 -27.641 1.00 74.44 127 TYR A N 1
ATOM 949 C CA . TYR A 1 127 ? 11.802 3.383 -28.263 1.00 74.44 127 TYR A CA 1
ATOM 950 C C . TYR A 1 127 ? 12.759 2.210 -28.525 1.00 74.44 127 TYR A C 1
ATOM 952 O O . TYR A 1 127 ? 13.419 2.193 -29.559 1.00 74.44 127 TYR A O 1
ATOM 960 N N . THR A 1 128 ? 12.839 1.229 -27.619 1.00 69.38 128 THR A N 1
ATOM 961 C CA . THR A 1 128 ? 13.735 0.069 -27.776 1.00 69.38 128 THR A CA 1
ATOM 962 C C . THR A 1 128 ? 13.234 -0.907 -28.838 1.00 69.38 128 THR A C 1
ATOM 964 O O . THR A 1 128 ? 13.992 -1.300 -29.718 1.00 69.38 128 THR A O 1
ATOM 967 N N . SER A 1 129 ? 11.966 -1.320 -28.774 1.00 72.88 129 SER A N 1
ATOM 968 C CA . SER A 1 129 ? 11.357 -2.152 -29.815 1.00 72.88 129 SER A CA 1
ATOM 969 C C . SER A 1 129 ? 9.838 -2.120 -29.703 1.00 72.88 129 SER A C 1
ATOM 971 O O . SER A 1 129 ? 9.245 -2.533 -28.699 1.00 72.88 129 SER A O 1
ATOM 973 N N . TRP A 1 130 ? 9.192 -1.673 -30.777 1.00 77.88 130 TRP A N 1
ATOM 974 C CA . TRP A 1 130 ? 7.736 -1.663 -30.897 1.00 77.88 130 TRP A CA 1
ATOM 975 C C . TRP A 1 130 ? 7.129 -3.072 -30.767 1.00 77.88 130 TRP A C 1
ATOM 977 O O . TRP A 1 130 ? 6.091 -3.238 -30.131 1.00 77.88 130 TRP A O 1
ATOM 987 N N . GLN A 1 131 ? 7.787 -4.101 -31.310 1.00 76.56 131 GLN A N 1
ATOM 988 C CA . GLN A 1 131 ? 7.254 -5.469 -31.338 1.00 76.56 131 GLN A CA 1
ATOM 989 C C . GLN A 1 131 ? 7.230 -6.111 -29.942 1.00 76.56 131 GLN A C 1
ATOM 991 O O . GLN A 1 131 ? 6.202 -6.641 -29.520 1.00 76.56 131 GLN A O 1
ATOM 996 N N . LEU A 1 132 ? 8.330 -5.990 -29.188 1.00 71.25 132 LEU A N 1
ATOM 997 C CA . LEU A 1 132 ? 8.420 -6.485 -27.807 1.00 71.25 132 LEU A CA 1
ATOM 998 C C . LEU A 1 132 ? 7.479 -5.718 -26.866 1.00 71.25 132 LEU A C 1
ATOM 1000 O O . LEU A 1 132 ? 6.876 -6.301 -25.965 1.00 71.25 132 LEU A O 1
ATOM 1004 N N . SER A 1 133 ? 7.290 -4.421 -27.116 1.00 77.00 133 SER A N 1
ATOM 1005 C CA . SER A 1 133 ? 6.366 -3.587 -26.342 1.00 77.00 133 SER A CA 1
ATOM 1006 C C . SER A 1 133 ? 4.914 -4.020 -26.500 1.00 77.00 133 SER A C 1
ATOM 1008 O O . SER A 1 133 ? 4.203 -4.155 -25.506 1.00 77.00 133 SER A O 1
ATOM 1010 N N . VAL A 1 134 ? 4.456 -4.266 -27.730 1.00 78.12 134 VAL A N 1
ATOM 1011 C CA . VAL A 1 134 ? 3.075 -4.709 -27.990 1.00 78.12 134 VAL A CA 1
ATOM 1012 C C . VAL A 1 134 ? 2.799 -6.067 -27.336 1.00 78.12 134 VAL A C 1
ATOM 1014 O O . VAL A 1 134 ? 1.720 -6.269 -26.766 1.00 78.12 134 VAL A O 1
ATOM 1017 N N . LEU A 1 135 ? 3.784 -6.970 -27.337 1.00 77.06 135 LEU A N 1
ATOM 1018 C CA . LEU A 1 135 ? 3.695 -8.250 -26.632 1.00 77.06 135 LEU A CA 1
ATOM 1019 C C . LEU A 1 135 ? 3.551 -8.050 -25.113 1.00 77.06 135 LEU A C 1
ATOM 1021 O O . LEU A 1 135 ? 2.681 -8.659 -24.483 1.00 77.06 135 LEU A O 1
ATOM 1025 N N . ALA A 1 136 ? 4.332 -7.134 -24.533 1.00 76.44 136 ALA A N 1
ATOM 1026 C CA . ALA A 1 136 ? 4.235 -6.792 -23.117 1.00 76.44 136 ALA A CA 1
ATOM 1027 C C . ALA A 1 136 ? 2.856 -6.203 -22.753 1.00 76.44 136 ALA A C 1
ATOM 1029 O O . ALA A 1 136 ? 2.202 -6.654 -21.809 1.00 76.44 136 ALA A O 1
ATOM 1030 N N . PHE A 1 137 ? 2.359 -5.246 -23.543 1.00 80.06 137 PHE A N 1
ATOM 1031 C CA . PHE A 1 137 ? 1.057 -4.606 -23.317 1.00 80.06 137 PHE A CA 1
ATOM 1032 C C . PHE A 1 137 ? -0.128 -5.567 -23.417 1.00 80.06 137 PHE A C 1
ATOM 1034 O O . PHE A 1 137 ? -1.091 -5.430 -22.658 1.00 80.06 137 PHE A O 1
ATOM 1041 N N . THR A 1 138 ? -0.049 -6.559 -24.305 1.00 81.12 138 THR A N 1
ATOM 1042 C CA . THR A 1 138 ? -1.107 -7.566 -24.483 1.00 81.12 138 THR A CA 1
ATOM 1043 C C . THR A 1 138 ? -1.363 -8.358 -23.198 1.00 81.12 138 THR A C 1
ATOM 1045 O O . THR A 1 138 ? -2.510 -8.674 -22.886 1.00 81.12 138 THR A O 1
ATOM 1048 N N . THR A 1 139 ? -0.324 -8.609 -22.399 1.00 75.12 139 THR A N 1
ATOM 1049 C CA . THR A 1 139 ? -0.430 -9.397 -21.158 1.00 75.12 139 THR A CA 1
ATOM 1050 C C . THR A 1 139 ? -0.824 -8.545 -19.946 1.00 75.12 139 THR A C 1
ATOM 1052 O O . THR A 1 139 ? -1.459 -9.034 -19.014 1.00 75.12 139 THR A O 1
ATOM 1055 N N . ILE A 1 140 ? -0.532 -7.242 -19.965 1.00 81.31 140 ILE A N 1
ATOM 1056 C CA . ILE A 1 140 ? -0.931 -6.314 -18.893 1.00 81.31 140 ILE A CA 1
ATOM 1057 C C . ILE A 1 140 ? -2.462 -6.155 -18.836 1.00 81.31 140 ILE A C 1
ATOM 1059 O O . ILE A 1 140 ? -3.043 -6.057 -17.753 1.00 81.31 140 ILE A O 1
ATOM 1063 N N . GLY A 1 141 ? -3.135 -6.169 -19.991 1.00 84.69 141 GLY A N 1
ATOM 1064 C CA . GLY A 1 141 ? -4.596 -6.068 -20.100 1.00 84.69 141 GLY A CA 1
ATOM 1065 C C . GLY A 1 141 ? -5.376 -7.050 -19.206 1.00 84.69 141 GLY A C 1
ATOM 1066 O O . GLY A 1 141 ? -6.149 -6.593 -18.357 1.00 84.69 141 GLY A O 1
ATOM 1067 N N . PRO A 1 142 ? -5.191 -8.378 -19.346 1.00 84.12 142 PRO A N 1
ATOM 1068 C CA . PRO A 1 142 ? -5.897 -9.363 -18.525 1.00 84.12 142 PRO A CA 1
ATOM 1069 C C . PRO A 1 142 ? -5.583 -9.235 -17.029 1.00 84.12 142 PRO A C 1
ATOM 1071 O O . PRO A 1 142 ? -6.501 -9.362 -16.217 1.00 84.12 142 PRO A O 1
ATOM 1074 N N . ILE A 1 143 ? -4.344 -8.896 -16.651 1.00 85.06 143 ILE A N 1
ATOM 1075 C CA . ILE A 1 143 ? -3.966 -8.668 -15.244 1.00 85.06 143 ILE A CA 1
ATOM 1076 C C . ILE A 1 143 ? -4.794 -7.522 -14.648 1.00 85.06 143 ILE A C 1
ATOM 1078 O O . ILE A 1 143 ? -5.408 -7.679 -13.592 1.00 85.06 143 ILE A O 1
ATOM 1082 N N . ILE A 1 144 ? -4.888 -6.386 -15.351 1.00 87.44 144 ILE A N 1
ATOM 1083 C CA . ILE A 1 144 ? -5.668 -5.226 -14.889 1.00 87.44 144 ILE A CA 1
ATOM 1084 C C . ILE A 1 144 ? -7.140 -5.593 -14.683 1.00 87.44 144 ILE A C 1
ATOM 1086 O O . ILE A 1 144 ? -7.760 -5.123 -13.728 1.00 87.44 144 ILE A O 1
ATOM 1090 N N . ILE A 1 145 ? -7.718 -6.411 -15.566 1.00 89.56 145 ILE A N 1
ATOM 1091 C CA . ILE A 1 145 ? -9.123 -6.826 -15.465 1.00 89.56 145 ILE A CA 1
ATOM 1092 C C . ILE A 1 145 ? -9.341 -7.665 -14.205 1.00 89.56 145 ILE A C 1
ATOM 1094 O O . ILE A 1 145 ? -10.234 -7.346 -13.417 1.00 89.56 145 ILE A O 1
ATOM 1098 N N . VAL A 1 146 ? -8.511 -8.687 -13.983 1.00 88.00 146 VAL A N 1
ATOM 1099 C CA . VAL A 1 146 ? -8.617 -9.572 -12.811 1.00 88.00 146 VAL A CA 1
ATOM 1100 C C . VAL A 1 146 ? -8.448 -8.778 -11.517 1.00 88.00 146 VAL A C 1
ATOM 1102 O O . VAL A 1 146 ? -9.300 -8.857 -10.630 1.00 88.00 146 VAL A O 1
ATOM 1105 N N . VAL A 1 147 ? -7.425 -7.922 -11.446 1.00 88.00 147 VAL A N 1
ATOM 1106 C CA . VAL A 1 147 ? -7.171 -7.071 -10.275 1.00 88.00 147 VAL A CA 1
ATOM 1107 C C . VAL A 1 147 ? -8.323 -6.093 -10.033 1.00 88.00 147 VAL A C 1
ATOM 1109 O O . VAL A 1 147 ? -8.735 -5.911 -8.891 1.00 88.00 147 VAL A O 1
ATOM 1112 N N . LYS A 1 148 ? -8.908 -5.485 -11.075 1.00 90.19 148 LYS A N 1
ATOM 1113 C CA . LYS A 1 148 ? -10.066 -4.582 -10.921 1.00 90.19 148 LYS A CA 1
ATOM 1114 C C . LYS A 1 148 ? -11.310 -5.299 -10.408 1.00 90.19 148 LYS A C 1
ATOM 1116 O O . LYS A 1 148 ? -12.031 -4.740 -9.578 1.00 90.19 148 LYS A O 1
ATOM 1121 N N . VAL A 1 149 ? -11.587 -6.501 -10.911 1.00 91.00 149 VAL A N 1
ATOM 1122 C CA . VAL A 1 149 ? -12.725 -7.312 -10.454 1.00 91.00 149 VAL A CA 1
ATOM 1123 C C . VAL A 1 149 ? -12.538 -7.685 -8.987 1.00 91.00 149 VAL A C 1
ATOM 1125 O O . VAL A 1 149 ? -13.451 -7.456 -8.190 1.00 91.00 149 VAL A O 1
ATOM 1128 N N . TYR A 1 150 ? -11.343 -8.159 -8.623 1.00 89.94 150 TYR A N 1
ATOM 1129 C CA . TYR A 1 150 ? -10.985 -8.449 -7.239 1.00 89.94 150 TYR A CA 1
ATOM 1130 C C . TYR A 1 150 ? -11.113 -7.208 -6.350 1.00 89.94 150 TYR A C 1
ATOM 1132 O O . TYR A 1 150 ? -11.811 -7.256 -5.345 1.00 89.94 150 TYR A O 1
ATOM 1140 N N . ALA A 1 151 ? -10.547 -6.065 -6.748 1.00 88.44 151 ALA A N 1
ATOM 1141 C CA . ALA A 1 151 ? -10.603 -4.829 -5.968 1.00 88.44 151 ALA A CA 1
ATOM 1142 C C . ALA A 1 151 ? -12.046 -4.365 -5.707 1.00 88.44 151 ALA A C 1
ATOM 1144 O O . ALA A 1 151 ? -12.385 -3.966 -4.594 1.00 88.44 151 ALA A O 1
ATOM 1145 N N . LYS A 1 152 ? -12.931 -4.456 -6.710 1.00 91.38 152 LYS A N 1
ATOM 1146 C CA . LYS A 1 152 ? -14.351 -4.103 -6.550 1.00 91.38 152 LYS A CA 1
ATOM 1147 C C . LYS A 1 152 ? -15.087 -5.073 -5.626 1.00 91.38 152 LYS A C 1
ATOM 1149 O O . LYS A 1 152 ? -15.974 -4.652 -4.883 1.00 91.38 152 LYS A O 1
ATOM 1154 N N . TRP A 1 153 ? -14.760 -6.359 -5.696 1.00 90.75 153 TRP A N 1
ATOM 1155 C CA . TRP A 1 153 ? -15.332 -7.373 -4.816 1.00 90.75 153 TRP A CA 1
ATOM 1156 C C . TRP A 1 153 ? -14.829 -7.205 -3.376 1.00 90.75 153 TRP A C 1
ATOM 1158 O O . TRP A 1 153 ? -15.646 -7.080 -2.466 1.00 90.75 153 TRP A O 1
ATOM 1168 N N . SER A 1 154 ? -13.518 -7.061 -3.188 1.00 89.00 154 SER A N 1
ATOM 1169 C CA . SER A 1 154 ? -12.879 -6.855 -1.888 1.00 89.00 154 SER A CA 1
ATOM 1170 C C . SER A 1 154 ? -13.368 -5.573 -1.213 1.00 89.00 154 SER A C 1
ATOM 1172 O O . SER A 1 154 ? -13.701 -5.599 -0.034 1.00 89.00 154 SER A O 1
ATOM 1174 N N . ALA A 1 155 ? -13.564 -4.472 -1.949 1.00 90.06 155 ALA A N 1
ATOM 1175 C CA . ALA A 1 155 ? -14.151 -3.248 -1.390 1.00 90.06 155 ALA A CA 1
ATOM 1176 C C . ALA A 1 155 ? -15.566 -3.466 -0.814 1.00 90.06 155 ALA A C 1
ATOM 1178 O O . ALA A 1 155 ? -15.928 -2.880 0.207 1.00 90.06 155 ALA A O 1
ATOM 1179 N N . ARG A 1 156 ? -16.380 -4.331 -1.438 1.00 90.75 156 ARG A N 1
ATOM 1180 C CA . ARG A 1 156 ? -17.708 -4.689 -0.909 1.00 90.75 156 ARG A CA 1
ATOM 1181 C C . ARG A 1 156 ? -17.601 -5.543 0.349 1.00 90.75 156 ARG A C 1
ATOM 1183 O O . ARG A 1 156 ? -18.367 -5.310 1.279 1.00 90.75 156 ARG A O 1
ATOM 1190 N N . ILE A 1 157 ? -16.680 -6.506 0.375 1.00 89.38 157 ILE A N 1
ATOM 1191 C CA . ILE A 1 157 ? -16.441 -7.349 1.552 1.00 89.38 157 ILE A CA 1
ATOM 1192 C C . ILE A 1 157 ? -15.928 -6.504 2.717 1.00 89.38 157 ILE A C 1
ATOM 1194 O O . ILE A 1 157 ? -16.478 -6.594 3.809 1.00 89.38 157 ILE A O 1
ATOM 1198 N N . HIS A 1 158 ? -14.979 -5.603 2.469 1.00 88.75 158 HIS A N 1
ATOM 1199 C CA . HIS A 1 158 ? -14.496 -4.652 3.464 1.00 88.75 158 HIS A CA 1
ATOM 1200 C C . HIS A 1 158 ? -15.640 -3.830 4.054 1.00 88.75 158 HIS A C 1
ATOM 1202 O O . HIS A 1 158 ? -15.763 -3.774 5.271 1.00 88.75 158 HIS A O 1
ATOM 1208 N N . ASN A 1 159 ? -16.535 -3.264 3.237 1.00 91.44 159 ASN A N 1
ATOM 1209 C CA . ASN A 1 159 ? -17.700 -2.539 3.762 1.00 91.44 159 ASN A CA 1
ATOM 1210 C C . ASN A 1 159 ? -18.586 -3.407 4.673 1.00 91.44 159 ASN A C 1
ATOM 1212 O O . ASN A 1 159 ? -19.105 -2.908 5.666 1.00 91.44 159 ASN A O 1
ATOM 1216 N N . GLN A 1 160 ? -18.746 -4.699 4.372 1.00 90.00 160 GLN A N 1
ATOM 1217 C CA . GLN A 1 160 ? -19.493 -5.618 5.237 1.00 90.00 160 GLN A CA 1
ATOM 1218 C C . GLN A 1 160 ? -18.750 -5.948 6.535 1.00 90.00 160 GLN A C 1
ATOM 1220 O O . GLN A 1 160 ? -19.392 -6.076 7.573 1.00 90.00 160 GLN A O 1
ATOM 1225 N N . ILE A 1 161 ? -17.421 -6.084 6.483 1.00 89.81 161 ILE A N 1
ATOM 1226 C CA . ILE A 1 161 ? -16.575 -6.265 7.670 1.00 89.81 161 ILE A CA 1
ATOM 1227 C C . ILE A 1 161 ? -16.689 -5.030 8.570 1.00 89.81 161 ILE A C 1
ATOM 1229 O O . ILE A 1 161 ? -16.946 -5.163 9.760 1.00 89.81 161 ILE A O 1
ATOM 1233 N N . TRP A 1 162 ? -16.574 -3.827 8.000 1.00 89.81 162 TRP A N 1
ATOM 1234 C CA . TRP A 1 162 ? -16.722 -2.571 8.738 1.00 89.81 162 TRP A CA 1
ATOM 1235 C C . TRP A 1 162 ? -18.119 -2.402 9.337 1.00 89.81 162 TRP A C 1
ATOM 1237 O O . TRP A 1 162 ? -18.229 -1.927 10.463 1.00 89.81 162 TRP A O 1
ATOM 1247 N N . ALA A 1 163 ? -19.174 -2.814 8.627 1.00 90.94 163 ALA A N 1
ATOM 1248 C CA . ALA A 1 163 ? -20.536 -2.798 9.158 1.00 90.94 163 ALA A CA 1
ATOM 1249 C C . ALA A 1 163 ? -20.691 -3.743 10.363 1.00 90.94 163 ALA A C 1
ATOM 1251 O O . ALA A 1 163 ? -21.123 -3.302 11.424 1.00 90.94 163 ALA A O 1
ATOM 1252 N N . ALA A 1 164 ? -20.250 -5.000 10.241 1.00 87.88 164 ALA A N 1
ATOM 1253 C CA . ALA A 1 164 ? -20.318 -5.976 11.332 1.00 87.88 164 ALA A CA 1
ATOM 1254 C C . ALA A 1 164 ? -19.460 -5.566 12.546 1.00 87.88 164 ALA A C 1
ATOM 1256 O O . ALA A 1 164 ? -19.860 -5.760 13.696 1.00 87.88 164 ALA A O 1
ATOM 1257 N N . LEU A 1 165 ? -18.306 -4.936 12.307 1.00 90.38 165 LEU A N 1
ATOM 1258 C CA . LEU A 1 165 ? -17.472 -4.369 13.366 1.00 90.38 165 LEU A CA 1
ATOM 1259 C C . LEU A 1 165 ? -18.120 -3.135 14.016 1.00 90.38 165 LEU A C 1
ATOM 1261 O O . LEU A 1 165 ? -17.970 -2.921 15.219 1.00 90.38 165 LEU A O 1
ATOM 1265 N N . GLY A 1 166 ? -18.860 -2.338 13.242 1.00 91.44 166 GLY A N 1
ATOM 1266 C CA . GLY A 1 166 ? -19.687 -1.240 13.742 1.00 91.44 166 GLY A CA 1
ATOM 1267 C C . GLY A 1 166 ? -20.775 -1.730 14.698 1.00 91.44 166 GLY A C 1
ATOM 1268 O O . GLY A 1 166 ? -20.901 -1.196 15.801 1.00 91.44 166 GLY A O 1
ATOM 1269 N N . ASP A 1 167 ? -21.484 -2.796 14.325 1.00 90.38 167 ASP A N 1
ATOM 1270 C CA . ASP A 1 167 ? -22.497 -3.433 15.175 1.00 90.38 167 ASP A CA 1
ATOM 1271 C C . ASP A 1 167 ? -21.874 -4.000 16.460 1.00 90.38 167 ASP A C 1
ATOM 1273 O O . ASP A 1 167 ? -22.381 -3.761 17.560 1.00 90.38 167 ASP A O 1
ATOM 1277 N N . ALA A 1 168 ? -20.721 -4.672 16.349 1.00 90.88 168 ALA A N 1
ATOM 1278 C CA . ALA A 1 168 ? -19.967 -5.168 17.502 1.00 90.88 168 ALA A CA 1
ATOM 1279 C C . ALA A 1 168 ? -19.559 -4.026 18.453 1.00 90.88 168 ALA A C 1
ATOM 1281 O O . ALA A 1 168 ? -19.706 -4.144 19.671 1.00 90.88 168 ALA A O 1
ATOM 1282 N N . ASN A 1 169 ? -19.088 -2.899 17.911 1.00 93.12 169 ASN A N 1
ATOM 1283 C CA . ASN A 1 169 ? -18.740 -1.717 18.701 1.00 93.12 169 ASN A CA 1
ATOM 1284 C C . ASN A 1 169 ? -19.959 -1.074 19.376 1.00 93.12 169 ASN A C 1
ATOM 1286 O O . ASN A 1 169 ? -19.849 -0.636 20.523 1.00 93.12 169 ASN A O 1
ATOM 1290 N N . SER A 1 170 ? -21.118 -1.031 18.712 1.00 92.81 170 SER A N 1
ATOM 1291 C CA . SER A 1 170 ? -22.359 -0.536 19.321 1.00 92.81 170 SER A CA 1
ATOM 1292 C C . SER A 1 170 ? -22.784 -1.423 20.491 1.00 92.81 170 SER A C 1
ATOM 1294 O O . SER A 1 170 ? -23.047 -0.907 21.577 1.00 92.81 170 SER A O 1
ATOM 1296 N N . LEU A 1 171 ? -22.759 -2.749 20.310 1.00 92.06 171 LEU A N 1
ATOM 1297 C CA . LEU A 1 171 ? -23.055 -3.724 21.368 1.00 92.06 171 LEU A CA 1
ATOM 1298 C C . LEU A 1 171 ? -22.101 -3.575 22.557 1.00 92.06 171 LEU A C 1
ATOM 1300 O O . LEU A 1 171 ? -22.534 -3.522 23.706 1.00 92.06 171 LEU A O 1
ATOM 1304 N N . ALA A 1 172 ? -20.799 -3.451 22.289 1.00 92.12 172 ALA A N 1
ATOM 1305 C CA . ALA A 1 172 ? -19.807 -3.223 23.334 1.00 92.12 172 ALA A CA 1
ATOM 1306 C C . ALA A 1 172 ? -20.069 -1.909 24.084 1.00 92.12 172 ALA A C 1
ATOM 1308 O O . ALA A 1 172 ? -20.014 -1.876 25.311 1.00 92.12 172 ALA A O 1
ATOM 1309 N N . THR A 1 173 ? -20.399 -0.836 23.363 1.00 93.38 173 THR A N 1
ATOM 1310 C CA . THR A 1 173 ? -20.705 0.473 23.957 1.00 93.38 173 THR A CA 1
ATOM 1311 C C . THR A 1 173 ? -21.949 0.406 24.843 1.00 93.38 173 THR A C 1
ATOM 1313 O O . THR A 1 173 ? -21.932 0.920 25.960 1.00 93.38 173 THR A O 1
ATOM 1316 N N . GLU A 1 174 ? -23.013 -0.265 24.395 1.00 92.19 174 GLU A N 1
ATOM 1317 C CA . GLU A 1 174 ? -24.238 -0.468 25.175 1.00 92.19 174 GLU A CA 1
ATOM 1318 C C . GLU A 1 174 ? -23.972 -1.273 26.453 1.00 92.19 174 GLU A C 1
ATOM 1320 O O . GLU A 1 174 ? -24.374 -0.851 27.544 1.00 92.19 174 GLU A O 1
ATOM 1325 N N . ALA A 1 175 ? -23.247 -2.390 26.338 1.00 92.00 175 ALA A N 1
ATOM 1326 C CA . ALA A 1 175 ? -22.910 -3.252 27.466 1.00 92.00 175 ALA A CA 1
ATOM 1327 C C . ALA A 1 175 ? -22.002 -2.548 28.489 1.00 92.00 175 ALA A C 1
ATOM 1329 O O . ALA A 1 175 ? -22.203 -2.691 29.697 1.00 92.00 175 ALA A O 1
ATOM 1330 N N . LEU A 1 176 ? -21.025 -1.758 28.028 1.00 93.00 176 LEU A N 1
ATOM 1331 C CA . LEU A 1 176 ? -20.112 -1.009 28.895 1.00 93.00 176 LEU A CA 1
ATOM 1332 C C . LEU A 1 176 ? -20.799 0.182 29.571 1.00 93.00 176 LEU A C 1
ATOM 1334 O O . LEU A 1 176 ? -20.627 0.377 30.775 1.00 93.00 176 LEU A O 1
ATOM 1338 N N . ASN A 1 177 ? -21.627 0.937 28.846 1.00 94.25 177 ASN A N 1
ATOM 1339 C CA . ASN A 1 177 ? -22.398 2.039 29.430 1.00 94.25 177 ASN A CA 1
ATOM 1340 C C . ASN A 1 177 ? -23.381 1.534 30.493 1.00 94.25 177 ASN A C 1
ATOM 1342 O O . ASN A 1 177 ? -23.557 2.168 31.534 1.00 94.25 177 ASN A O 1
ATOM 1346 N N . ASN A 1 178 ? -23.974 0.359 30.272 1.00 93.62 178 ASN A N 1
ATOM 1347 C CA . ASN A 1 178 ? -24.932 -0.258 31.184 1.00 93.62 178 ASN A CA 1
ATOM 1348 C C . ASN A 1 178 ? -24.315 -1.353 32.068 1.00 93.62 178 ASN A C 1
ATOM 1350 O O . ASN A 1 178 ? -25.045 -2.194 32.600 1.00 93.62 178 ASN A O 1
ATOM 1354 N N . ILE A 1 179 ? -22.996 -1.332 32.304 1.00 93.44 179 ILE A N 1
ATOM 1355 C CA . ILE A 1 179 ? -22.270 -2.420 32.988 1.00 93.44 179 ILE A CA 1
ATOM 1356 C C . ILE A 1 179 ? -22.857 -2.781 34.358 1.00 93.44 179 ILE A C 1
ATOM 1358 O O . ILE A 1 179 ? -22.898 -3.950 34.737 1.00 93.44 179 ILE A O 1
ATOM 1362 N N . ARG A 1 180 ? -23.381 -1.795 35.098 1.00 94.06 180 ARG A N 1
ATOM 1363 C CA . ARG A 1 180 ? -24.031 -2.028 36.398 1.00 94.06 180 ARG A CA 1
ATOM 1364 C C . ARG A 1 180 ? -25.269 -2.916 36.270 1.00 94.06 180 ARG A C 1
ATOM 1366 O O . ARG A 1 180 ? -25.475 -3.771 37.122 1.00 94.06 180 ARG A O 1
ATOM 1373 N N . THR A 1 181 ? -26.060 -2.743 35.210 1.00 93.31 181 THR A N 1
ATOM 1374 C CA . THR A 1 181 ? -27.249 -3.570 34.950 1.00 93.31 181 THR A CA 1
ATOM 1375 C C . THR A 1 181 ? -26.857 -4.977 34.510 1.00 93.31 181 THR A C 1
ATOM 1377 O O . THR A 1 181 ? -27.374 -5.946 35.057 1.00 93.31 181 THR A O 1
ATOM 1380 N N . VAL A 1 182 ? -25.863 -5.104 33.623 1.00 93.25 182 VAL A N 1
ATOM 1381 C CA . VAL A 1 182 ? -25.354 -6.404 33.160 1.00 93.25 182 VAL A CA 1
ATOM 1382 C C . VAL A 1 182 ? -24.868 -7.243 34.342 1.00 93.25 182 VAL A C 1
ATOM 1384 O O . VAL A 1 182 ? -25.228 -8.414 34.450 1.00 93.25 182 VAL A O 1
ATOM 1387 N N . ARG A 1 183 ? -24.123 -6.631 35.274 1.00 93.31 183 ARG A N 1
ATOM 1388 C CA . ARG A 1 183 ? -23.653 -7.308 36.492 1.00 93.31 183 ARG A CA 1
ATOM 1389 C C . ARG A 1 183 ? -24.771 -7.595 37.492 1.00 93.31 183 ARG A C 1
ATOM 1391 O O . ARG A 1 183 ? -24.757 -8.650 38.116 1.00 93.31 183 ARG A O 1
ATOM 1398 N N . ALA A 1 184 ? -25.751 -6.700 37.628 1.00 94.75 184 ALA A N 1
ATOM 1399 C CA . ALA A 1 184 ? -26.899 -6.914 38.511 1.00 94.75 184 ALA A CA 1
ATOM 1400 C C . ALA A 1 184 ? -27.745 -8.131 38.094 1.00 94.75 184 ALA A C 1
ATOM 1402 O O . ALA A 1 184 ? -28.251 -8.840 38.958 1.00 94.75 184 ALA A O 1
ATOM 1403 N N . PHE A 1 185 ? -27.849 -8.402 36.789 1.00 94.25 185 PHE A N 1
ATOM 1404 C CA . PHE A 1 185 ? -28.540 -9.576 36.243 1.00 94.25 185 PHE A CA 1
ATOM 1405 C C . PHE A 1 185 ? -27.608 -10.759 35.916 1.00 94.25 185 PHE A C 1
ATOM 1407 O O . PHE A 1 185 ? -28.077 -11.767 35.392 1.00 94.25 185 PHE A O 1
ATOM 1414 N N . SER A 1 186 ? -26.302 -10.659 36.211 1.00 92.44 186 SER A N 1
ATOM 1415 C CA . SER A 1 186 ? -25.286 -11.685 35.894 1.00 92.44 186 SER A CA 1
ATOM 1416 C C . SER A 1 186 ? -25.319 -12.153 34.424 1.00 92.44 186 SER A C 1
ATOM 1418 O O . SER A 1 186 ? -25.238 -13.344 34.118 1.00 92.44 186 SER A O 1
ATOM 1420 N N . CYS A 1 187 ? -25.510 -11.209 33.496 1.00 92.25 187 CYS A N 1
ATOM 1421 C CA . CYS A 1 187 ? -25.645 -11.462 32.057 1.00 92.25 187 CYS A CA 1
ATOM 1422 C C . CYS A 1 187 ? -24.339 -11.272 31.266 1.00 92.25 187 CYS A C 1
ATOM 1424 O O . CYS A 1 187 ? -24.379 -11.178 30.037 1.00 92.25 187 CYS A O 1
ATOM 1426 N N . GLU A 1 188 ? -23.173 -11.243 31.920 1.00 92.19 188 GLU A N 1
ATOM 1427 C CA . GLU A 1 188 ? -21.882 -10.977 31.267 1.00 92.19 188 GLU A CA 1
ATOM 1428 C C . GLU A 1 188 ? -21.591 -11.963 30.125 1.00 92.19 188 GLU A C 1
ATOM 1430 O O . GLU A 1 188 ? -21.145 -11.571 29.047 1.00 92.19 188 GLU A O 1
ATOM 1435 N N . PHE A 1 189 ? -21.894 -13.248 30.332 1.00 93.31 189 PHE A N 1
ATOM 1436 C CA . PHE A 1 189 ? -21.678 -14.282 29.318 1.00 93.31 189 PHE A CA 1
ATOM 1437 C C . PHE A 1 189 ? -22.604 -14.128 28.102 1.00 93.31 189 PHE A C 1
ATOM 1439 O O . PHE A 1 189 ? -22.226 -14.469 26.981 1.00 93.31 189 PHE A O 1
ATOM 1446 N N . LEU A 1 190 ? -23.816 -13.608 28.311 1.00 91.81 190 LEU A N 1
ATOM 1447 C CA . LEU A 1 190 ? -24.805 -13.421 27.252 1.00 91.81 190 LEU A CA 1
ATOM 1448 C C . LEU A 1 190 ? -24.378 -12.270 26.331 1.00 91.81 190 LEU A C 1
ATOM 1450 O O . LEU A 1 190 ? -24.354 -12.443 25.113 1.00 91.81 190 LEU A O 1
ATOM 1454 N N . GLU A 1 191 ? -23.942 -11.148 26.909 1.00 90.75 191 GLU A N 1
ATOM 1455 C CA . GLU A 1 191 ? -23.378 -10.019 26.156 1.00 90.75 191 GLU A CA 1
ATOM 1456 C C . GLU A 1 191 ? -22.069 -10.394 25.448 1.00 90.75 191 GLU A C 1
ATOM 1458 O O . GLU A 1 191 ? -21.901 -10.103 24.262 1.00 90.75 191 GLU A O 1
ATOM 1463 N N . TYR A 1 192 ? -21.187 -11.152 26.109 1.00 91.94 192 TYR A N 1
ATOM 1464 C CA . TYR A 1 192 ? -19.993 -11.710 25.464 1.00 91.94 192 TYR A CA 1
ATOM 1465 C C . TYR A 1 192 ? -20.346 -12.569 24.245 1.00 91.94 192 TYR A C 1
ATOM 1467 O O . TYR A 1 192 ? -19.728 -12.433 23.189 1.00 91.94 192 TYR A O 1
ATOM 1475 N N . LYS A 1 193 ? -21.354 -13.444 24.358 1.00 94.19 193 LYS A N 1
ATOM 1476 C CA . LYS A 1 193 ? -21.775 -14.309 23.250 1.00 94.19 193 LYS A CA 1
ATOM 1477 C C . LYS A 1 193 ? -22.308 -13.496 22.069 1.00 94.19 193 LYS A C 1
ATOM 1479 O O . LYS A 1 193 ? -21.985 -13.837 20.935 1.00 94.19 193 LYS A O 1
ATOM 1484 N N . LYS A 1 194 ? -23.080 -12.432 22.315 1.00 90.62 194 LYS A N 1
ATOM 1485 C CA . LYS A 1 194 ? -23.556 -11.523 21.256 1.00 90.62 194 LYS A CA 1
ATOM 1486 C C . LYS A 1 194 ? -22.389 -10.846 20.540 1.00 90.62 194 LYS A C 1
ATOM 1488 O O . LYS A 1 194 ? -22.310 -10.925 19.319 1.00 90.62 194 LYS A O 1
ATOM 1493 N N . TYR A 1 195 ? -21.455 -10.266 21.296 1.00 91.75 195 TYR A N 1
ATOM 1494 C CA . TYR A 1 195 ? -20.260 -9.631 20.733 1.00 91.75 195 TYR A CA 1
ATOM 1495 C C . TYR A 1 195 ? -19.426 -10.623 19.910 1.00 91.75 195 TYR A C 1
ATOM 1497 O O . TYR A 1 195 ? -19.021 -10.328 18.786 1.00 91.75 195 TYR A O 1
ATOM 1505 N N . LYS A 1 196 ? -19.237 -11.840 20.436 1.00 93.00 196 LYS A N 1
ATOM 1506 C CA . LYS A 1 196 ? -18.504 -12.906 19.751 1.00 93.00 196 LYS A CA 1
ATOM 1507 C C . LYS A 1 196 ? -19.124 -13.265 18.400 1.00 93.00 196 LYS A C 1
ATOM 1509 O O . LYS A 1 196 ? -18.377 -13.428 17.447 1.00 93.00 196 LYS A O 1
ATOM 1514 N N . VAL A 1 197 ? -20.452 -13.353 18.293 1.00 93.12 197 VAL A N 1
ATOM 1515 C CA . VAL A 1 197 ? -21.125 -13.669 17.018 1.00 93.12 197 VAL A CA 1
ATOM 1516 C C . VAL A 1 197 ? -20.822 -12.613 15.948 1.00 93.12 197 VAL A C 1
ATOM 1518 O O . VAL A 1 197 ? -20.465 -12.978 14.831 1.00 93.12 197 VAL A O 1
ATOM 1521 N N . SER A 1 198 ? -20.882 -11.321 16.287 1.00 88.56 198 SER A N 1
ATOM 1522 C CA . SER A 1 198 ? -20.546 -10.237 15.348 1.00 88.56 198 SER A CA 1
ATOM 1523 C C . SER A 1 198 ? -19.064 -10.245 14.940 1.00 88.56 198 SER A C 1
ATOM 1525 O O . SER A 1 198 ? -18.724 -9.985 13.780 1.00 88.56 198 SER A O 1
ATOM 1527 N N . CYS A 1 199 ? -18.166 -10.585 15.870 1.00 90.38 199 CYS A N 1
ATOM 1528 C CA . CYS A 1 199 ? -16.744 -10.758 15.568 1.00 90.38 199 CYS A CA 1
ATOM 1529 C C . CYS A 1 199 ? -16.471 -11.985 14.688 1.00 90.38 199 CYS A C 1
ATOM 1531 O O . CYS A 1 199 ? -15.689 -11.880 13.745 1.00 90.38 199 CYS A O 1
ATOM 1533 N N . ASP A 1 200 ? -17.121 -13.119 14.954 1.00 92.69 200 ASP A N 1
ATOM 1534 C CA . ASP A 1 200 ? -16.970 -14.348 14.169 1.00 92.69 200 ASP A CA 1
ATOM 1535 C C . ASP A 1 200 ? -17.488 -14.145 12.731 1.00 92.69 200 ASP A C 1
ATOM 1537 O O . ASP A 1 200 ? -16.832 -14.568 11.780 1.00 92.69 200 ASP A O 1
ATOM 1541 N N . GLU A 1 201 ? -18.593 -13.412 12.538 1.00 89.69 201 GLU A N 1
ATOM 1542 C CA . GLU A 1 201 ? -19.089 -13.049 11.199 1.00 89.69 201 GLU A CA 1
ATOM 1543 C C . GLU A 1 201 ? -18.087 -12.165 10.433 1.00 89.69 201 GLU A C 1
ATOM 1545 O O . GLU A 1 201 ? -17.832 -12.372 9.240 1.00 89.69 201 GLU A O 1
ATOM 1550 N N . SER A 1 202 ? -17.484 -11.192 11.122 1.00 89.00 202 SER A N 1
ATOM 1551 C CA . SER A 1 202 ? -16.436 -10.336 10.551 1.00 89.00 202 SER A CA 1
ATOM 1552 C C . SER A 1 202 ? -15.204 -11.154 10.154 1.00 89.00 202 SER A C 1
ATOM 1554 O O . SER A 1 202 ? -14.635 -10.950 9.079 1.00 89.00 202 SER A O 1
ATOM 1556 N N . LEU A 1 203 ? -14.817 -12.114 10.998 1.00 91.06 203 LEU A N 1
ATOM 1557 C CA . LEU A 1 203 ? -13.679 -12.997 10.775 1.00 91.06 203 LEU A CA 1
ATOM 1558 C C . LEU A 1 203 ? -13.916 -13.949 9.598 1.00 91.06 203 LEU A C 1
ATOM 1560 O O . LEU A 1 203 ? -13.027 -14.104 8.764 1.00 91.06 203 LEU A O 1
ATOM 1564 N N . GLU A 1 204 ? -15.106 -14.537 9.462 1.00 92.12 204 GLU A N 1
ATOM 1565 C CA . GLU A 1 204 ? -15.430 -15.414 8.328 1.00 92.12 204 GLU A CA 1
ATOM 1566 C C . GLU A 1 204 ? -15.334 -14.665 6.988 1.00 92.12 204 GLU A C 1
ATOM 1568 O O . GLU A 1 204 ? -14.759 -15.170 6.017 1.00 92.12 204 GLU A O 1
ATOM 1573 N N . LYS A 1 205 ? -15.849 -13.429 6.937 1.00 86.88 205 LYS A N 1
ATOM 1574 C CA . LYS A 1 205 ? -15.731 -12.554 5.759 1.00 86.88 205 LYS A CA 1
ATOM 1575 C C . LYS A 1 205 ? -14.276 -12.165 5.488 1.00 86.88 205 LYS A C 1
ATOM 1577 O O . LYS A 1 205 ? -13.854 -12.200 4.333 1.00 86.88 205 LYS A O 1
ATOM 1582 N N . GLY A 1 206 ? -13.505 -11.864 6.533 1.00 88.81 206 GLY A N 1
ATOM 1583 C CA . GLY A 1 206 ? -12.075 -11.563 6.429 1.00 88.81 206 GLY A CA 1
ATOM 1584 C C . GLY A 1 206 ? -11.250 -12.740 5.904 1.00 88.81 206 GLY A C 1
ATOM 1585 O O . GLY A 1 206 ? -10.404 -12.555 5.035 1.00 88.81 206 GLY A O 1
ATOM 1586 N N . ILE A 1 207 ? -11.534 -13.967 6.351 1.00 92.31 207 ILE A N 1
ATOM 1587 C CA . ILE A 1 207 ? -10.870 -15.182 5.850 1.00 92.31 207 ILE A CA 1
ATOM 1588 C C . ILE A 1 207 ? -11.185 -15.395 4.365 1.00 92.31 207 ILE A C 1
ATOM 1590 O O . ILE A 1 207 ? -10.284 -15.711 3.587 1.00 92.31 207 ILE A O 1
ATOM 1594 N N . LYS A 1 208 ? -12.443 -15.199 3.950 1.00 89.44 208 LYS A N 1
ATOM 1595 C CA . LYS A 1 208 ? -12.837 -15.286 2.533 1.00 89.44 208 LYS A CA 1
ATOM 1596 C C . LYS A 1 208 ? -12.104 -14.255 1.671 1.00 89.44 208 LYS A C 1
ATOM 1598 O O . LYS A 1 208 ? -11.640 -14.608 0.588 1.00 89.44 208 LYS A O 1
ATOM 1603 N N . ASP A 1 209 ? -11.975 -13.017 2.147 1.00 88.88 209 ASP A N 1
ATOM 1604 C CA . ASP A 1 209 ? -11.207 -11.974 1.455 1.00 88.88 209 ASP A CA 1
ATOM 1605 C C . ASP A 1 209 ? -9.716 -12.328 1.378 1.00 88.88 209 ASP A C 1
ATOM 1607 O O . ASP A 1 209 ? -9.129 -12.255 0.303 1.00 88.88 209 ASP A O 1
ATOM 1611 N N . ALA A 1 210 ? -9.125 -12.830 2.467 1.00 88.31 210 ALA A N 1
ATOM 1612 C CA . ALA A 1 210 ? -7.720 -13.237 2.508 1.00 88.31 210 ALA A CA 1
ATOM 1613 C C . ALA A 1 210 ? -7.398 -14.365 1.513 1.00 88.31 210 ALA A C 1
ATOM 1615 O O . ALA A 1 210 ? -6.398 -14.290 0.799 1.00 88.31 210 ALA A O 1
ATOM 1616 N N . TRP A 1 211 ? -8.255 -15.387 1.413 1.00 91.75 211 TRP A N 1
ATOM 1617 C CA . TRP A 1 211 ? -8.091 -16.459 0.424 1.00 91.75 211 TRP A CA 1
ATOM 1618 C C . TRP A 1 211 ? -8.223 -15.953 -1.014 1.00 91.75 211 TRP A C 1
ATOM 1620 O O . TRP A 1 211 ? -7.421 -16.319 -1.876 1.00 91.75 211 TRP A O 1
ATOM 1630 N N . ALA A 1 212 ? -9.201 -15.086 -1.283 1.00 88.75 212 ALA A N 1
ATOM 1631 C CA . ALA A 1 212 ? -9.364 -14.472 -2.598 1.00 88.75 212 ALA A CA 1
ATOM 1632 C C . ALA A 1 212 ? -8.179 -13.553 -2.956 1.00 88.75 212 ALA A C 1
ATOM 1634 O O . ALA A 1 212 ? -7.732 -13.531 -4.108 1.00 88.75 212 ALA A O 1
ATOM 1635 N N . GLY A 1 213 ? -7.631 -12.841 -1.970 1.00 87.62 213 GLY A N 1
ATOM 1636 C CA . GLY A 1 213 ? -6.436 -12.015 -2.108 1.00 87.62 213 GLY A CA 1
ATOM 1637 C C . GLY A 1 213 ? -5.196 -12.837 -2.414 1.00 87.62 213 GLY A C 1
ATOM 1638 O O . GLY A 1 213 ? -4.489 -12.527 -3.370 1.00 87.62 213 GLY A O 1
ATOM 1639 N N . ALA A 1 214 ? -4.981 -13.934 -1.685 1.00 89.00 214 ALA A N 1
ATOM 1640 C CA . ALA A 1 214 ? -3.888 -14.865 -1.949 1.00 89.00 214 ALA A CA 1
ATOM 1641 C C . ALA A 1 214 ? -3.978 -15.465 -3.363 1.00 89.00 214 ALA A C 1
ATOM 1643 O O . ALA A 1 214 ? -2.977 -15.512 -4.076 1.00 89.00 214 ALA A O 1
ATOM 1644 N N . GLY A 1 215 ? -5.179 -15.855 -3.807 1.00 89.38 215 GLY A N 1
ATOM 1645 C CA . GLY A 1 215 ? -5.397 -16.360 -5.166 1.00 89.38 215 GLY A CA 1
ATOM 1646 C C . GLY A 1 215 ? -5.102 -15.317 -6.248 1.00 89.38 215 GLY A C 1
ATOM 1647 O O . GLY A 1 215 ? -4.442 -15.619 -7.241 1.00 89.38 215 GLY A O 1
ATOM 1648 N N . THR A 1 216 ? -5.538 -14.072 -6.042 1.00 86.69 216 THR A N 1
ATOM 1649 C CA . THR A 1 216 ? -5.284 -12.964 -6.981 1.00 86.69 216 THR A CA 1
ATOM 1650 C C . THR A 1 216 ? -3.799 -12.603 -7.039 1.00 86.69 216 THR A C 1
ATOM 1652 O O . THR A 1 216 ? -3.266 -12.341 -8.119 1.00 86.69 216 THR A O 1
ATOM 1655 N N . PHE A 1 217 ? -3.117 -12.623 -5.892 1.00 82.75 217 PHE A N 1
ATOM 1656 C CA . PHE A 1 217 ? -1.681 -12.382 -5.800 1.00 82.75 217 PHE A CA 1
ATOM 1657 C C . PHE A 1 217 ? -0.891 -13.460 -6.549 1.00 82.75 217 PHE A C 1
ATOM 1659 O O . PHE A 1 217 ? -0.143 -13.132 -7.467 1.00 82.75 217 PHE A O 1
ATOM 1666 N N . ALA A 1 218 ? -1.154 -14.738 -6.257 1.00 87.50 218 ALA A N 1
ATOM 1667 C CA . ALA A 1 218 ? -0.510 -15.857 -6.941 1.00 87.50 218 ALA A CA 1
ATOM 1668 C C . ALA A 1 218 ? -0.736 -15.808 -8.461 1.00 87.50 218 ALA A C 1
ATOM 1670 O O . ALA A 1 218 ? 0.198 -16.003 -9.232 1.00 87.50 218 ALA A O 1
ATOM 1671 N N . PHE A 1 219 ? -1.955 -15.493 -8.910 1.00 87.44 219 PHE A N 1
ATOM 1672 C CA . PHE A 1 219 ? -2.253 -15.339 -10.335 1.00 87.44 219 PHE A CA 1
ATOM 1673 C C . PHE A 1 219 ? -1.438 -14.218 -10.996 1.00 87.44 219 PHE A C 1
ATOM 1675 O O . PHE A 1 219 ? -0.947 -14.383 -12.113 1.00 87.44 219 PHE A O 1
ATOM 1682 N N . THR A 1 220 ? -1.284 -13.086 -10.307 1.00 83.62 220 THR A N 1
ATOM 1683 C CA . THR A 1 220 ? -0.516 -11.942 -10.815 1.00 83.62 220 THR A CA 1
ATOM 1684 C C . THR A 1 220 ? 0.962 -12.302 -10.963 1.00 83.62 220 THR A C 1
ATOM 1686 O O . THR A 1 220 ? 1.552 -12.035 -12.007 1.00 83.62 220 THR A O 1
ATOM 1689 N N . GLU A 1 221 ? 1.528 -12.986 -9.971 1.00 81.88 221 GLU A N 1
ATOM 1690 C CA . GLU A 1 221 ? 2.933 -13.408 -9.972 1.00 81.88 221 GLU A CA 1
ATOM 1691 C C . GLU A 1 221 ? 3.212 -14.486 -11.035 1.00 81.88 221 GLU A C 1
ATOM 1693 O O . GLU A 1 221 ? 4.205 -14.417 -11.761 1.00 81.88 221 GLU A O 1
ATOM 1698 N N . TYR A 1 222 ? 2.284 -15.430 -11.232 1.00 86.50 222 TYR A N 1
ATOM 1699 C CA . TYR A 1 222 ? 2.359 -16.399 -12.333 1.00 86.50 222 TYR A CA 1
ATOM 1700 C C . TYR A 1 222 ? 2.345 -15.726 -13.711 1.00 86.50 222 TYR A C 1
ATOM 1702 O O . TYR A 1 222 ? 3.118 -16.105 -14.592 1.00 86.50 222 TYR A O 1
ATOM 1710 N N . MET A 1 223 ? 1.478 -14.729 -13.911 1.00 82.12 223 MET A N 1
ATOM 1711 C CA . MET A 1 223 ? 1.416 -13.975 -15.166 1.00 82.12 223 MET A CA 1
ATOM 1712 C C . MET A 1 223 ? 2.705 -13.182 -15.422 1.00 82.12 223 MET A C 1
ATOM 1714 O O . MET A 1 223 ? 3.175 -13.137 -16.560 1.00 82.12 223 MET A O 1
ATOM 1718 N N . GLU A 1 224 ? 3.308 -12.608 -14.378 1.00 79.38 224 GLU A N 1
ATOM 1719 C CA . GLU A 1 224 ? 4.581 -11.878 -14.457 1.00 79.38 224 GLU A CA 1
ATOM 1720 C C . GLU A 1 224 ? 5.766 -12.787 -14.834 1.00 79.38 224 GLU A C 1
ATOM 1722 O O . GLU A 1 224 ? 6.605 -12.446 -15.677 1.00 79.38 224 GLU A O 1
ATOM 1727 N N . LEU A 1 225 ? 5.817 -13.998 -14.281 1.00 82.38 225 LEU A N 1
ATOM 1728 C CA . LEU A 1 225 ? 6.817 -14.987 -14.686 1.00 82.38 225 LEU A CA 1
ATOM 1729 C C . LEU A 1 225 ? 6.575 -15.470 -16.118 1.00 82.38 225 LEU A C 1
ATOM 1731 O O . LEU A 1 225 ? 7.514 -15.554 -16.912 1.00 82.38 225 LEU A O 1
ATOM 1735 N N . SER A 1 226 ? 5.318 -15.735 -16.485 1.00 83.12 226 SER A N 1
ATOM 1736 C CA . SER A 1 226 ? 4.978 -16.196 -17.832 1.00 83.12 226 SER A CA 1
ATOM 1737 C C . SER A 1 226 ? 5.348 -15.172 -18.903 1.00 83.12 226 SER A C 1
ATOM 1739 O O . SER A 1 226 ? 5.848 -15.563 -19.957 1.00 83.12 226 SER A O 1
ATOM 1741 N N . ILE A 1 227 ? 5.134 -13.874 -18.658 1.00 82.31 227 ILE A N 1
ATOM 1742 C CA . ILE A 1 227 ? 5.526 -12.839 -19.621 1.00 82.31 227 ILE A CA 1
ATOM 1743 C C . ILE A 1 227 ? 7.043 -12.733 -19.745 1.00 82.31 227 ILE A C 1
ATOM 1745 O O . ILE A 1 227 ? 7.546 -12.582 -20.854 1.00 82.31 227 ILE A O 1
ATOM 1749 N N . SER A 1 228 ? 7.776 -12.879 -18.641 1.00 78.12 228 SER A N 1
ATOM 1750 C CA . SER A 1 228 ? 9.241 -12.848 -18.652 1.00 78.12 228 SER A CA 1
ATOM 1751 C C . SER A 1 228 ? 9.813 -13.983 -19.506 1.00 78.12 228 SER A C 1
ATOM 1753 O O . SER A 1 228 ? 10.718 -13.764 -20.310 1.00 78.12 228 SER A O 1
ATOM 1755 N N . VAL A 1 229 ? 9.230 -15.183 -19.408 1.00 84.81 229 VAL A N 1
ATOM 1756 C CA . VAL A 1 229 ? 9.598 -16.337 -20.245 1.00 84.81 229 VAL A CA 1
ATOM 1757 C C . VAL A 1 229 ? 9.230 -16.112 -21.714 1.00 84.81 229 VAL A C 1
ATOM 1759 O O . VAL A 1 229 ? 10.046 -16.391 -22.590 1.00 84.81 229 VAL A O 1
ATOM 1762 N N . LEU A 1 230 ? 8.038 -15.580 -22.005 1.00 83.38 230 LEU A N 1
ATOM 1763 C CA . LEU A 1 230 ? 7.608 -15.285 -23.379 1.00 83.38 230 LEU A CA 1
ATOM 1764 C C . LEU A 1 230 ? 8.478 -14.212 -24.042 1.00 83.38 230 LEU A C 1
ATOM 1766 O O . LEU A 1 230 ? 8.840 -14.359 -25.207 1.00 83.38 230 LEU A O 1
ATOM 1770 N N . LEU A 1 231 ? 8.841 -13.160 -23.303 1.00 80.94 231 LEU A N 1
ATOM 1771 C CA . LEU A 1 231 ? 9.748 -12.114 -23.772 1.00 80.94 231 LEU A CA 1
ATOM 1772 C C . LEU A 1 231 ? 11.137 -12.675 -24.067 1.00 80.94 231 LEU A C 1
ATOM 1774 O O . LEU A 1 231 ? 11.717 -12.327 -25.092 1.00 80.94 231 LEU A O 1
ATOM 1778 N N . LEU A 1 232 ? 11.651 -13.565 -23.215 1.00 81.94 232 LEU A N 1
ATOM 1779 C CA . LEU A 1 232 ? 12.938 -14.220 -23.440 1.00 81.94 232 LEU A CA 1
ATOM 1780 C C . LEU A 1 232 ? 12.889 -15.157 -24.651 1.00 81.94 232 LEU A C 1
ATOM 1782 O O . LEU A 1 232 ? 13.811 -15.147 -25.460 1.00 81.94 232 LEU A O 1
ATOM 1786 N N . TRP A 1 233 ? 11.819 -15.936 -24.809 1.00 83.12 233 TRP A N 1
ATOM 1787 C CA . TRP A 1 233 ? 11.658 -16.846 -25.944 1.00 83.12 233 TRP A CA 1
ATOM 1788 C C . TRP A 1 233 ? 11.536 -16.089 -27.271 1.00 83.12 233 TRP A C 1
ATOM 1790 O O . TRP A 1 233 ? 12.278 -16.376 -28.209 1.00 83.12 233 TRP A O 1
ATOM 1800 N N . TYR A 1 234 ? 10.662 -15.079 -27.332 1.00 83.50 234 TYR A N 1
ATOM 1801 C CA . TYR A 1 234 ? 10.481 -14.262 -28.532 1.00 83.50 234 TYR A CA 1
ATOM 1802 C C . TYR A 1 234 ? 11.731 -13.424 -28.830 1.00 83.50 234 TYR A C 1
ATOM 1804 O O . TYR A 1 234 ? 12.248 -13.466 -29.944 1.00 83.50 234 TYR A O 1
ATOM 1812 N N . GLY A 1 235 ? 12.280 -12.731 -27.828 1.00 79.88 235 GLY A N 1
ATOM 1813 C CA . GLY A 1 235 ? 13.514 -11.953 -27.973 1.00 79.88 235 GLY A CA 1
ATOM 1814 C C . GLY A 1 235 ? 14.711 -12.812 -28.389 1.00 79.88 235 GLY A C 1
ATOM 1815 O O . GLY A 1 235 ? 15.479 -12.408 -29.257 1.00 79.88 235 GLY A O 1
ATOM 1816 N N . GLY A 1 236 ? 14.830 -14.024 -27.840 1.00 79.38 236 GLY A N 1
ATOM 1817 C CA . GLY A 1 236 ? 15.861 -14.988 -28.218 1.00 79.38 236 GLY A CA 1
ATOM 1818 C C . GLY A 1 236 ? 15.697 -15.519 -29.642 1.00 79.38 236 GLY A C 1
ATOM 1819 O O . GLY A 1 236 ? 16.692 -15.659 -30.346 1.00 79.38 236 GLY A O 1
ATOM 1820 N N . SER A 1 237 ? 14.463 -15.779 -30.092 1.00 80.38 237 SER A N 1
ATOM 1821 C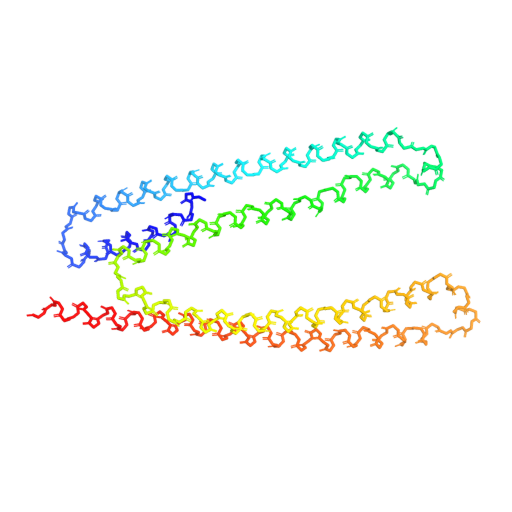 CA . SER A 1 237 ? 14.206 -16.206 -31.476 1.00 80.38 237 SER A CA 1
ATOM 1822 C C . SER A 1 237 ? 14.590 -15.131 -32.494 1.00 80.38 237 SER A C 1
ATOM 1824 O O . SER A 1 237 ? 15.298 -15.442 -33.444 1.00 80.38 237 SER A O 1
ATOM 1826 N N . VAL A 1 238 ? 14.240 -13.867 -32.233 1.00 79.50 238 VAL A N 1
ATOM 1827 C CA . VAL A 1 238 ? 14.584 -12.731 -33.104 1.00 79.50 238 VAL A CA 1
ATOM 1828 C C . VAL A 1 238 ? 16.100 -12.512 -33.154 1.00 79.50 238 VAL A C 1
ATOM 1830 O O . VAL A 1 238 ? 16.660 -12.344 -34.231 1.00 79.50 238 VAL A O 1
ATOM 1833 N N . ALA A 1 239 ? 16.791 -12.590 -32.011 1.00 74.62 239 ALA A N 1
ATOM 1834 C CA . ALA A 1 239 ? 18.247 -12.439 -31.968 1.00 74.62 239 ALA A CA 1
ATOM 1835 C C . ALA A 1 239 ? 18.993 -13.562 -32.716 1.00 74.62 239 ALA A C 1
ATOM 1837 O O . ALA A 1 239 ? 20.039 -13.323 -33.319 1.00 74.62 239 ALA A O 1
ATOM 1838 N N . MET A 1 240 ? 18.469 -14.793 -32.684 1.00 72.62 240 MET A N 1
ATOM 1839 C CA . MET A 1 240 ? 19.050 -15.920 -33.421 1.00 72.62 240 MET A CA 1
ATOM 1840 C C . MET A 1 240 ? 18.789 -15.839 -34.931 1.00 72.62 240 MET A C 1
ATOM 1842 O O . MET A 1 240 ? 19.614 -16.320 -35.702 1.00 72.62 240 MET A O 1
ATOM 1846 N N . GLU A 1 241 ? 17.684 -15.222 -35.349 1.00 70.44 241 GLU A N 1
ATOM 1847 C CA . GLU A 1 241 ? 17.321 -15.040 -36.760 1.00 70.44 241 GLU A CA 1
ATOM 1848 C C . GLU A 1 241 ? 18.165 -13.942 -37.436 1.00 70.44 241 GLU A C 1
ATOM 1850 O O . GLU A 1 241 ? 18.572 -14.116 -38.578 1.00 70.44 241 GLU A O 1
ATOM 1855 N N . ASP A 1 242 ? 18.548 -12.886 -36.703 1.00 56.94 242 ASP A N 1
ATOM 1856 C CA . ASP A 1 242 ? 19.501 -11.852 -37.164 1.00 56.94 242 ASP A CA 1
ATOM 1857 C C . ASP A 1 242 ? 20.968 -12.345 -37.243 1.00 56.94 242 ASP A C 1
ATOM 1859 O O . ASP A 1 242 ? 21.841 -11.645 -37.758 1.00 56.94 242 ASP A O 1
ATOM 1863 N N . SER A 1 243 ? 21.264 -13.539 -36.714 1.00 48.50 243 SER A N 1
ATOM 1864 C CA . SER A 1 243 ? 22.618 -14.121 -36.666 1.00 48.50 243 SER A CA 1
ATOM 1865 C C . SER A 1 243 ? 22.945 -15.067 -37.839 1.00 48.50 243 SER A C 1
ATOM 1867 O O . SER A 1 243 ? 24.048 -15.624 -37.865 1.00 48.50 243 SER A O 1
ATOM 1869 N N . GLN A 1 244 ? 22.008 -15.294 -38.769 1.00 39.56 244 GLN A N 1
ATOM 1870 C CA . GLN A 1 244 ? 22.182 -16.116 -39.981 1.00 39.56 244 GLN A CA 1
ATOM 1871 C C . GLN A 1 244 ? 22.243 -15.259 -41.246 1.00 39.56 244 GLN A C 1
ATOM 1873 O O . GLN A 1 244 ? 23.045 -15.627 -42.136 1.00 39.56 244 GLN A O 1
#

Sequence (244 aa):
MINSVSNLLLPNYQGVILDDVISKNSSGFKRDILIFIGLSVAVGLFGGIRNLCFNLAGRRMENAVRTKLFRSILIQDMAFFDGVNSGDLTSRLSDNTSAMIEPAQTLLSTVLSSAITLIGGVVMCIYTSWQLSVLAFTTIGPIIIVVKVYAKWSARIHNQIWAALGDANSLATEALNNIRTVRAFSCEFLEYKKYKVSCDESLEKGIKDAWAGAGTFAFTEYMELSISVLLLWYGGSVAMEDSQ

Organism: NCBI:txid1963864

InterPro domains:
  IPR011527 ABC transporter type 1, transmembrane domain [PF00664] (1-241)
  IPR011527 ABC transporter type 1, transmembrane domain [PS50929] (1-244)
  IPR036640 ABC transporter type 1, transmembrane domain superfamily [G3DSA:1.20.1560.10] (1-243)
  IPR036640 ABC transporter type 1, transmembrane domain superfamily [SSF90123] (2-240)
  IPR039421 Type 1 protein exporter [PTHR43394] (2-241)

Foldseek 3Di:
DLLLLVVLVVVVLVVVLVVVVVVPDPVVNVVSVVVVVVSVVVSVVVVVVVVVVLVVVLVVVLVVVLVVVVVVVVVDDVVVVVVDDPVVVVCCSPPVSCVVSVVVSVVVSVVVSVVCSVVSNLVSLCVVDVVLSVLVVVLVVVLVVLVVVLVVVLVVLVVVLVVLVVVLVVLVVVCVVCVVVCVVVVVPVVSVVVSVVSVVVSVVSVVVSVVSVVVSVVVSVVSVVVSVVVSCVVVVVVVVVVVD

Secondary structure (DSSP, 8-state):
-HHHHHHHHHHHHHHHHHHHHHTT-HHHHHHHHHHHHHHHHHHHHHHHHHHHHHHHHHHHHHHHHHHHHHHHHHTS-HHHHTTS-HHHHHHHHHHHHHHHHHHHHHHHHHHHHHHHHHHHHHHHHHHH-HHHHHHHHHHHHHHHHHHHHHHHHHHHHHHHHHHHHHHHHHHHHHHHHTHHHHHHTT-HHHHHHHHHHHHHHHHHHHHHHHHHHHHHHHHHHHHHHHHHHHHHHHHHHHHHHTT-